Protein AF-A0A2N9EZ12-F1 (afdb_monomer_lite)

pLDDT: mean 77.87, std 17.25, range [37.09, 98.44]

Sequence (261 aa):
METVPSPVPLDRHTIQSRIRELAELHASIGNDVPELTPSDSENLLKDFTLDLERKVNQIVSECSDVGSLGAEDFDTYYEQLKEELNTVEAESTKISNEIEILARTNVEDSIQLESGLERLECALDFFTSQGLEKVKAPTYGEVEPNLMNEHVEHKLELLELEDQIESNKTTLKSLQDLDHLYRWFDTIEQIEDVLAGLKVIAFTENCIRLSLQTYVPKLEGSQKIEDIIEPSVLNHELLIEVLEGTMVLKSVEVSECEIIP

Radius of gyration: 45.83 Å; chains: 1; bounding box: 85×79×133 Å

Foldseek 3Di:
DDDDDDDDDDDPVVVVVVVVVVVVVVVVPPDDDPPCPPVNVVVVVVVVVVVVVVVVVVVCVVCVVVVVCDPVNVVVVVVVVVVVVVVVVVVVVVVVVVVVVVVVVVVVVVVVVVVVVVVVVVVVVVVVVVVPPPPDDDDDDDDDPVVVVVVVVVVVVVVVVVVVVVVVVVVVVVVVVVVVVVVVVVVQVVVCVVVPQWHFPDDDQFKTKTKHKDFDDDPPDDDDDPDPPDTWIWIKIKIWGHDGPDNHTDDIDIDTDDTDD

Organism: Fagus sylvatica (NCBI:txid28930)

Structure (mmCIF, N/CA/C/O backbone):
data_AF-A0A2N9EZ12-F1
#
_entry.id   AF-A0A2N9EZ12-F1
#
loop_
_atom_site.group_PDB
_atom_site.id
_atom_site.type_symbol
_atom_site.label_atom_id
_atom_site.label_alt_id
_atom_site.label_comp_id
_atom_site.label_asym_id
_atom_site.label_entity_id
_atom_site.label_seq_id
_atom_site.pdbx_PDB_ins_code
_atom_site.Cartn_x
_atom_site.Cartn_y
_atom_site.Cartn_z
_atom_site.occupancy
_atom_site.B_iso_or_equiv
_atom_site.auth_seq_id
_atom_site.auth_comp_id
_atom_site.auth_asym_id
_atom_site.auth_atom_id
_atom_site.pdbx_PDB_model_num
ATOM 1 N N . MET A 1 1 ? 22.365 15.974 43.650 1.00 39.09 1 MET A N 1
ATOM 2 C CA . MET A 1 1 ? 23.139 16.940 44.456 1.00 39.09 1 MET A CA 1
ATOM 3 C C . MET A 1 1 ? 22.285 18.184 44.582 1.00 39.09 1 MET A C 1
ATOM 5 O O . MET A 1 1 ? 22.134 18.876 43.590 1.00 39.09 1 MET A O 1
ATOM 9 N N . GLU A 1 2 ? 21.705 18.437 45.751 1.00 37.09 2 GLU A N 1
ATOM 10 C CA . GLU A 1 2 ? 21.082 19.726 46.060 1.00 37.09 2 GLU A CA 1
ATOM 11 C C . GLU A 1 2 ? 21.782 20.304 47.287 1.00 37.09 2 GLU A C 1
ATOM 13 O O . GLU A 1 2 ? 21.859 19.685 48.349 1.00 37.09 2 GLU A O 1
ATOM 18 N N . THR A 1 3 ? 22.395 21.462 47.084 1.00 41.72 3 THR A N 1
ATOM 19 C CA . THR A 1 3 ? 23.100 22.250 48.091 1.00 41.72 3 THR A CA 1
ATOM 20 C C . THR A 1 3 ? 22.094 23.008 48.948 1.00 41.72 3 THR A C 1
ATOM 22 O O . THR A 1 3 ? 21.411 23.903 48.457 1.00 41.72 3 THR A O 1
ATOM 25 N N . VAL A 1 4 ? 22.041 22.684 50.238 1.00 42.28 4 VAL A N 1
ATOM 26 C CA . VAL A 1 4 ? 21.305 23.455 51.250 1.00 42.28 4 VAL A CA 1
ATOM 27 C C . VAL A 1 4 ? 22.064 24.763 51.537 1.00 42.28 4 VAL A C 1
ATOM 29 O O . VAL A 1 4 ? 23.249 24.690 51.877 1.00 42.28 4 VAL A O 1
ATOM 32 N N . PRO A 1 5 ? 21.445 25.958 51.450 1.00 47.84 5 PRO A N 1
ATOM 33 C CA . PRO A 1 5 ? 22.084 27.196 51.882 1.00 47.84 5 PRO A CA 1
ATOM 34 C C . PRO A 1 5 ? 21.985 27.344 53.409 1.00 47.84 5 PRO A C 1
ATOM 36 O O . PRO A 1 5 ? 20.918 27.183 53.998 1.00 47.84 5 PRO A O 1
ATOM 39 N N . SER A 1 6 ? 23.108 27.667 54.054 1.00 48.12 6 SER A N 1
ATOM 40 C CA . SER A 1 6 ? 23.207 27.901 55.503 1.00 48.12 6 SER A CA 1
ATOM 41 C C . SER A 1 6 ? 22.445 29.165 55.940 1.00 48.12 6 SER A C 1
ATOM 43 O O . SER A 1 6 ? 22.536 30.186 55.255 1.00 48.12 6 SER A O 1
ATOM 45 N N . PRO A 1 7 ? 21.765 29.168 57.104 1.00 55.47 7 PRO A N 1
ATOM 46 C CA . PRO A 1 7 ? 21.061 30.345 57.597 1.00 55.47 7 PRO A CA 1
ATOM 47 C C . PRO A 1 7 ? 22.028 31.385 58.180 1.00 55.47 7 PRO A C 1
ATOM 49 O O . PRO A 1 7 ? 22.951 31.068 58.932 1.00 55.47 7 PRO A O 1
ATOM 52 N N . VAL A 1 8 ? 21.785 32.645 57.817 1.00 61.00 8 VAL A N 1
ATOM 53 C CA . VAL A 1 8 ? 22.442 33.851 58.341 1.00 61.00 8 VAL A CA 1
ATOM 54 C C . VAL A 1 8 ? 22.203 33.948 59.860 1.00 61.00 8 VAL A C 1
ATOM 56 O O . VAL A 1 8 ? 21.066 33.741 60.289 1.00 61.00 8 VAL A O 1
ATOM 59 N N . PRO A 1 9 ? 23.206 34.270 60.703 1.00 59.62 9 PRO A N 1
ATOM 60 C CA . PRO A 1 9 ? 22.996 34.357 62.147 1.00 59.62 9 PRO A CA 1
ATOM 61 C C . PRO A 1 9 ? 22.116 35.571 62.474 1.00 59.62 9 PRO A C 1
ATOM 63 O O . PRO A 1 9 ? 22.521 36.710 62.247 1.00 59.62 9 PRO A O 1
ATOM 66 N N . LEU A 1 10 ? 20.909 35.336 62.999 1.00 61.69 10 LEU A N 1
ATOM 67 C CA . LEU A 1 10 ? 20.034 36.402 63.490 1.00 61.69 10 LEU A CA 1
ATOM 68 C C . LEU A 1 10 ? 20.669 37.077 64.715 1.00 61.69 10 LEU A C 1
ATOM 70 O O . LEU A 1 10 ? 20.879 36.446 65.752 1.00 61.69 10 LEU A O 1
ATOM 74 N N . ASP A 1 11 ? 20.953 38.372 64.584 1.00 76.19 11 ASP A N 1
ATOM 75 C CA . ASP A 1 11 ? 21.545 39.212 65.620 1.00 76.19 11 ASP A CA 1
ATOM 76 C C . ASP A 1 11 ? 20.607 39.345 66.837 1.00 76.19 11 ASP A C 1
ATOM 78 O O . ASP A 1 11 ? 19.424 39.688 66.735 1.00 76.19 11 ASP A O 1
ATOM 82 N N . ARG A 1 12 ? 21.151 39.070 68.027 1.00 74.75 12 ARG A N 1
ATOM 83 C CA . ARG A 1 12 ? 20.439 39.106 69.312 1.00 74.75 12 ARG A CA 1
ATOM 84 C C . ARG A 1 12 ? 19.822 40.478 69.580 1.00 74.75 12 ARG A C 1
ATOM 86 O O . ARG A 1 12 ? 18.767 40.551 70.212 1.00 74.75 12 ARG A O 1
ATOM 93 N N . HIS A 1 13 ? 20.446 41.550 69.093 1.00 76.44 13 HIS A N 1
ATOM 94 C CA . HIS A 1 13 ? 19.898 42.896 69.225 1.00 76.44 13 HIS A CA 1
ATOM 95 C C . HIS A 1 13 ? 18.612 43.081 68.415 1.00 76.44 13 HIS A C 1
ATOM 97 O O . HIS A 1 13 ? 17.672 43.694 68.921 1.00 76.44 13 HIS A O 1
ATOM 103 N N . THR A 1 14 ? 18.506 42.477 67.228 1.00 76.81 14 THR A N 1
ATOM 104 C CA . THR A 1 14 ? 17.276 42.475 66.420 1.00 76.81 14 THR A CA 1
ATOM 105 C C . THR A 1 14 ? 16.138 41.745 67.130 1.00 76.81 14 THR A C 1
ATOM 107 O O . THR A 1 14 ? 15.008 42.229 67.163 1.00 76.81 14 THR A O 1
ATOM 110 N N . ILE A 1 15 ? 16.431 40.605 67.762 1.00 77.06 15 ILE A N 1
ATOM 111 C CA . ILE A 1 15 ? 15.427 39.848 68.524 1.00 77.06 15 ILE A CA 1
ATOM 112 C C . ILE A 1 15 ? 14.947 40.664 69.731 1.00 77.06 15 ILE A C 1
ATOM 114 O O . ILE A 1 15 ? 13.748 40.752 69.990 1.00 77.06 15 ILE A O 1
ATOM 118 N N . GLN A 1 16 ? 15.864 41.311 70.453 1.00 80.12 16 GLN A N 1
ATOM 119 C CA . GLN A 1 16 ? 15.511 42.133 71.611 1.00 80.12 16 GLN A CA 1
ATOM 120 C C . GLN A 1 16 ? 14.738 43.405 71.236 1.00 80.12 16 GLN A C 1
ATOM 122 O O . GLN A 1 16 ? 13.858 43.807 71.999 1.00 80.12 16 GLN A O 1
ATOM 127 N N . SER A 1 17 ? 15.021 44.019 70.081 1.00 77.06 17 SER A N 1
ATOM 128 C CA . SER A 1 17 ? 14.230 45.152 69.577 1.00 77.06 17 SER A CA 1
ATOM 129 C C . SER A 1 17 ? 12.810 44.706 69.226 1.00 77.06 17 SER A C 1
ATOM 131 O O . SER A 1 17 ? 11.861 45.335 69.682 1.00 77.06 17 SER A O 1
ATOM 133 N N . ARG A 1 18 ? 12.643 43.567 68.540 1.00 78.88 18 ARG A N 1
ATOM 134 C CA . ARG A 1 18 ? 11.309 43.052 68.195 1.00 78.88 18 ARG A CA 1
ATOM 135 C C . ARG A 1 18 ? 10.479 42.644 69.401 1.00 78.88 18 ARG A C 1
ATOM 137 O O . ARG A 1 18 ? 9.277 42.874 69.414 1.00 78.88 18 ARG A O 1
ATOM 144 N N . ILE A 1 19 ? 11.101 42.065 70.427 1.00 82.94 19 ILE A N 1
ATOM 145 C CA . ILE A 1 19 ? 10.400 41.743 71.679 1.00 82.94 19 ILE A CA 1
ATOM 146 C C . ILE A 1 19 ? 9.909 43.025 72.362 1.00 82.94 19 ILE A C 1
ATOM 148 O O . ILE A 1 19 ? 8.817 43.039 72.924 1.00 82.94 19 ILE A O 1
ATOM 152 N N . ARG A 1 20 ? 10.684 44.114 72.288 1.00 82.56 20 ARG A N 1
ATOM 153 C CA . ARG A 1 20 ? 10.274 45.414 72.826 1.00 82.56 20 ARG A CA 1
ATOM 154 C C . ARG A 1 20 ? 9.142 46.041 72.015 1.00 82.56 20 ARG A C 1
ATOM 156 O O . ARG A 1 20 ? 8.171 46.474 72.617 1.00 82.56 20 ARG A O 1
ATOM 163 N N . GLU A 1 21 ? 9.226 46.013 70.687 1.00 79.00 21 GLU A N 1
ATOM 164 C CA . GLU A 1 21 ? 8.150 46.480 69.798 1.00 79.00 21 GLU A CA 1
ATOM 165 C C . GLU A 1 21 ? 6.845 45.701 70.025 1.00 79.00 21 GLU A C 1
ATOM 167 O O . GLU A 1 21 ? 5.773 46.295 70.085 1.00 79.00 21 GLU A O 1
ATOM 172 N N . LEU A 1 22 ? 6.924 44.381 70.229 1.00 77.19 22 LEU A N 1
ATOM 173 C CA . LEU A 1 22 ? 5.771 43.546 70.585 1.00 77.19 22 LEU A CA 1
ATOM 174 C C . LEU A 1 22 ? 5.192 43.897 71.960 1.00 77.19 22 LEU A C 1
ATOM 176 O O . LEU A 1 22 ? 3.973 43.922 72.122 1.00 77.19 22 LEU A O 1
ATOM 180 N N . ALA A 1 23 ? 6.045 44.181 72.945 1.00 76.56 23 ALA A N 1
ATOM 181 C CA . ALA A 1 23 ? 5.601 44.606 74.269 1.00 76.56 23 ALA A CA 1
ATOM 182 C C . ALA A 1 23 ? 4.941 45.997 74.236 1.00 76.56 23 ALA A C 1
ATOM 184 O O . ALA A 1 23 ? 3.959 46.222 74.941 1.00 76.56 23 ALA A O 1
ATOM 185 N N . GLU A 1 24 ? 5.435 46.907 73.392 1.00 74.12 24 GLU A N 1
ATOM 186 C CA . GLU A 1 24 ? 4.848 48.232 73.168 1.00 74.12 24 GLU A CA 1
ATOM 187 C C . GLU A 1 24 ? 3.517 48.154 72.404 1.00 74.12 24 GLU A C 1
ATOM 189 O O . GLU A 1 24 ? 2.568 48.831 72.791 1.00 74.12 24 GLU A O 1
ATOM 194 N N . LEU A 1 25 ? 3.397 47.274 71.402 1.00 72.44 25 LEU A N 1
ATOM 195 C CA . LEU A 1 25 ? 2.126 46.965 70.730 1.00 72.44 25 LEU A CA 1
ATOM 196 C C . LEU A 1 25 ? 1.093 46.378 71.697 1.00 72.44 25 LEU A C 1
ATOM 198 O O . LEU A 1 25 ? -0.072 46.756 71.673 1.00 72.44 25 LEU A O 1
ATOM 202 N N . HIS A 1 26 ? 1.510 45.478 72.586 1.00 65.25 26 HIS A N 1
ATOM 203 C CA . HIS A 1 26 ? 0.612 44.911 73.590 1.00 65.25 26 HIS A CA 1
ATOM 204 C C . HIS A 1 26 ? 0.187 45.951 74.642 1.00 65.25 26 HIS A C 1
ATOM 206 O O . HIS A 1 26 ? -0.942 45.919 75.124 1.00 65.25 26 HIS A O 1
ATOM 212 N N . ALA A 1 27 ? 1.066 46.896 74.990 1.00 65.94 27 ALA A N 1
ATOM 213 C CA . ALA A 1 27 ? 0.736 47.998 75.891 1.00 65.94 27 ALA A CA 1
ATOM 214 C C . ALA A 1 27 ? -0.161 49.065 75.229 1.00 65.94 27 ALA A C 1
ATOM 216 O O . ALA A 1 27 ? -0.954 49.696 75.926 1.00 65.94 27 ALA A O 1
ATOM 217 N N . SER A 1 28 ? -0.076 49.250 73.905 1.00 58.62 28 SER A N 1
ATOM 218 C CA . SER A 1 28 ? -0.938 50.169 73.145 1.00 58.62 28 SER A CA 1
ATOM 219 C C . SER A 1 28 ? -2.317 49.591 72.797 1.00 58.62 28 SER A C 1
ATOM 221 O O . SER A 1 28 ? -3.219 50.350 72.458 1.00 58.62 28 SER A O 1
ATOM 223 N N . ILE A 1 29 ? -2.517 48.278 72.969 1.00 59.12 29 ILE A N 1
ATOM 224 C CA . ILE A 1 29 ? -3.823 47.586 72.911 1.00 59.12 29 ILE A CA 1
ATOM 225 C C . ILE A 1 29 ? -4.635 47.788 74.217 1.00 59.12 29 ILE A C 1
ATOM 227 O O . ILE A 1 29 ? -5.681 47.185 74.438 1.00 59.12 29 ILE A O 1
ATOM 231 N N . GLY A 1 30 ? -4.200 48.687 75.102 1.00 55.25 30 GLY A N 1
ATOM 232 C CA . GLY A 1 30 ? -5.024 49.181 76.201 1.00 55.25 30 GLY A CA 1
ATOM 233 C C . GLY A 1 30 ? -6.035 50.236 75.737 1.00 55.25 30 GLY A C 1
ATOM 234 O O . GLY A 1 30 ? -5.665 51.393 75.570 1.00 55.25 30 GLY A O 1
ATOM 235 N N . ASN A 1 31 ? -7.309 49.832 75.663 1.00 53.78 31 ASN A N 1
ATOM 236 C CA . ASN A 1 31 ? -8.530 50.648 75.810 1.00 53.78 31 ASN A CA 1
ATOM 237 C C . ASN A 1 31 ? -9.228 51.331 74.613 1.00 53.78 31 ASN A C 1
ATOM 239 O O . ASN A 1 31 ? -10.131 52.104 74.893 1.00 53.78 31 ASN A O 1
ATOM 243 N N . ASP A 1 32 ? -8.970 51.028 73.335 1.00 54.28 32 ASP A N 1
ATOM 244 C CA . ASP A 1 32 ? -9.848 51.536 72.245 1.00 54.28 32 ASP A CA 1
ATOM 245 C C . ASP A 1 32 ? -9.864 50.638 70.986 1.00 54.28 32 ASP A C 1
ATOM 247 O O . ASP A 1 32 ? -9.593 51.066 69.864 1.00 54.28 32 ASP A O 1
ATOM 251 N N . VAL A 1 33 ? -10.204 49.358 71.152 1.00 54.28 33 VAL A N 1
ATOM 252 C CA . VAL A 1 33 ? -10.610 48.489 70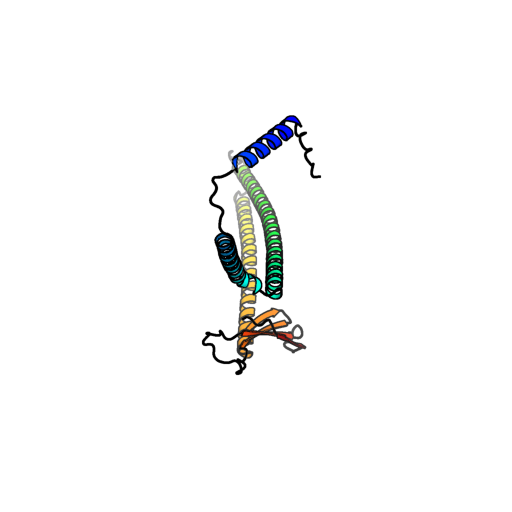.033 1.00 54.28 33 VAL A CA 1
ATOM 253 C C . VAL A 1 33 ? -12.037 48.029 70.321 1.00 54.28 33 VAL A C 1
ATOM 255 O O . VAL A 1 33 ? -12.267 47.534 71.425 1.00 54.28 33 VAL A O 1
ATOM 258 N N . PRO A 1 34 ? -13.008 48.182 69.396 1.00 51.78 34 PRO A N 1
ATOM 259 C CA . PRO A 1 34 ? -14.328 47.596 69.578 1.00 51.78 34 PRO A CA 1
ATOM 260 C C . PRO A 1 34 ? -14.148 46.086 69.722 1.00 51.78 34 PRO A C 1
ATOM 262 O O . PRO A 1 34 ? -13.770 45.411 68.763 1.00 51.78 34 PRO A O 1
ATOM 265 N N . GLU A 1 35 ? -14.351 45.567 70.932 1.00 51.28 35 GLU A N 1
ATOM 266 C CA . GLU A 1 35 ? -14.439 44.134 71.171 1.00 51.28 35 GLU A CA 1
ATOM 267 C C . GLU A 1 35 ? -15.527 43.596 70.244 1.00 51.28 35 GLU A C 1
ATOM 269 O O . GLU A 1 35 ? -16.704 43.930 70.393 1.00 51.28 35 GLU A O 1
ATOM 274 N N . LEU A 1 36 ? -15.130 42.801 69.246 1.00 50.09 36 LEU A N 1
ATOM 275 C CA . LEU A 1 36 ? -16.083 42.006 68.485 1.00 50.09 36 LEU A CA 1
ATOM 276 C C . LEU A 1 36 ? -16.853 41.181 69.508 1.00 50.09 36 LEU A C 1
ATOM 278 O O . LEU A 1 36 ? -16.251 40.425 70.279 1.00 50.09 36 LEU A O 1
ATOM 282 N N . THR A 1 37 ? -18.169 41.366 69.562 1.00 56.09 37 THR A N 1
ATOM 283 C CA . THR A 1 37 ? -18.965 40.625 70.529 1.00 56.09 37 THR A CA 1
ATOM 284 C C . THR A 1 37 ? -18.841 39.130 70.207 1.00 56.09 37 THR A C 1
ATOM 286 O O . THR A 1 37 ? -18.661 38.768 69.041 1.00 56.09 37 THR A O 1
ATOM 289 N N . PRO A 1 38 ? -18.944 38.222 71.193 1.00 59.19 38 PRO A N 1
ATOM 290 C CA . PRO A 1 38 ? -18.909 36.777 70.941 1.00 59.19 38 PRO A CA 1
ATOM 291 C C . PRO A 1 38 ? -19.914 36.323 69.868 1.00 59.19 38 PRO A C 1
ATOM 293 O O . PRO A 1 38 ? -19.690 35.330 69.188 1.00 59.19 38 PRO A O 1
ATOM 296 N N . SER A 1 39 ? -20.998 37.086 69.683 1.00 60.88 39 SER A N 1
ATOM 297 C CA . SER A 1 39 ? -21.989 36.865 68.632 1.00 60.88 39 SER A CA 1
ATOM 298 C C . SER A 1 39 ? -21.475 37.213 67.228 1.00 60.88 39 SER A C 1
ATOM 300 O O . SER A 1 39 ? -21.867 36.555 66.269 1.00 60.88 39 SER A O 1
ATOM 302 N N . ASP A 1 40 ? -20.618 38.225 67.077 1.00 60.56 40 ASP A N 1
ATOM 303 C CA . ASP A 1 40 ? -20.073 38.642 65.778 1.00 60.56 40 ASP A CA 1
ATOM 304 C C . ASP A 1 40 ? -18.994 37.670 65.285 1.00 60.56 40 ASP A C 1
ATOM 306 O O . ASP A 1 40 ? -18.915 37.380 64.091 1.00 60.56 40 ASP A O 1
ATOM 310 N N . SER A 1 41 ? -18.195 37.109 66.200 1.00 68.00 41 SER A N 1
ATOM 311 C CA . SER A 1 41 ? -17.206 36.076 65.863 1.00 68.00 41 SER A CA 1
ATOM 312 C C . SER A 1 41 ? -17.861 34.745 65.485 1.00 68.00 41 SER A C 1
ATOM 314 O O . SER A 1 41 ? -17.402 34.085 64.554 1.00 68.00 41 SER A O 1
ATOM 316 N N . GLU A 1 42 ? -18.959 34.373 66.147 1.00 72.38 42 GLU A N 1
ATOM 317 C CA . GLU A 1 42 ? -19.739 33.172 65.832 1.00 72.38 42 GLU A CA 1
ATOM 318 C C . GLU A 1 42 ? -20.449 33.292 64.472 1.00 72.38 42 GLU A C 1
ATOM 320 O O . GLU A 1 42 ? -20.449 32.342 63.685 1.00 72.38 42 GLU A O 1
ATOM 325 N N . ASN A 1 43 ? -20.963 34.481 64.138 1.00 76.56 43 ASN A N 1
ATOM 326 C CA . ASN A 1 43 ? -21.531 34.767 62.818 1.00 76.56 43 ASN A CA 1
ATOM 327 C C . ASN A 1 43 ? -20.467 34.731 61.708 1.00 76.56 43 ASN A C 1
ATOM 329 O O . ASN A 1 43 ? -20.688 34.087 60.685 1.00 76.56 43 ASN A O 1
ATOM 333 N N . LEU A 1 44 ? -19.288 35.325 61.925 1.00 76.56 44 LEU A N 1
ATOM 334 C CA . LEU A 1 44 ? -18.172 35.260 60.970 1.00 76.56 44 LEU A CA 1
ATOM 335 C C . LEU A 1 44 ? -17.669 33.827 60.751 1.00 76.56 44 LEU A C 1
ATOM 337 O O . LEU A 1 44 ? -17.370 33.444 59.622 1.00 76.56 44 LEU A O 1
ATOM 341 N N . LEU A 1 45 ? -17.599 33.019 61.813 1.00 79.56 45 LEU A N 1
ATOM 342 C CA . LEU A 1 45 ? -17.268 31.594 61.723 1.00 79.56 45 LEU A CA 1
ATOM 343 C C . LEU A 1 45 ? -18.300 30.831 60.895 1.00 79.56 45 LEU A C 1
ATOM 345 O O . LEU A 1 45 ? -17.936 29.984 60.079 1.00 79.56 45 LEU A O 1
ATOM 349 N N . LYS A 1 46 ? -19.582 31.139 61.081 1.00 83.94 46 LYS A N 1
ATOM 350 C CA . LYS A 1 46 ? -20.676 30.513 60.342 1.00 83.94 46 LYS A CA 1
ATOM 351 C C . LYS A 1 46 ? -20.657 30.903 58.864 1.00 83.94 46 LYS A C 1
ATOM 353 O O . LYS A 1 46 ? -20.762 30.023 58.015 1.00 83.94 46 LYS A O 1
ATOM 358 N N . ASP A 1 47 ? -20.438 32.179 58.560 1.00 84.38 47 ASP A N 1
ATOM 359 C CA . ASP A 1 47 ? -20.306 32.680 57.190 1.00 84.38 47 ASP A CA 1
ATOM 360 C C . ASP A 1 47 ? -19.078 32.088 56.490 1.00 84.38 47 ASP A C 1
ATOM 362 O O . ASP A 1 47 ? -19.173 31.645 55.345 1.00 84.38 47 ASP A O 1
ATOM 366 N N . PHE A 1 48 ? -17.945 31.992 57.193 1.00 83.56 48 PHE A N 1
ATOM 367 C CA . PHE A 1 48 ? -16.745 31.325 56.691 1.00 83.56 48 PHE A CA 1
ATOM 368 C C . PHE A 1 48 ? -16.987 29.835 56.432 1.00 83.56 48 PHE A C 1
ATOM 370 O O . PHE A 1 48 ? -16.561 29.313 55.407 1.00 83.56 48 PHE A O 1
ATOM 377 N N . THR A 1 49 ? -17.703 29.152 57.328 1.00 88.50 49 THR A N 1
ATOM 378 C CA . THR A 1 49 ? -18.038 27.729 57.166 1.00 88.50 49 THR A CA 1
ATOM 379 C C . THR A 1 49 ? -18.931 27.514 55.947 1.00 88.50 49 THR A C 1
ATOM 381 O O . THR A 1 49 ? -18.669 26.613 55.158 1.00 88.50 49 THR A O 1
ATOM 384 N N . LEU A 1 50 ? -19.934 28.374 55.743 1.00 90.25 50 LEU A N 1
ATOM 385 C CA . LEU A 1 50 ? -20.823 28.319 54.580 1.00 90.25 50 LEU A CA 1
ATOM 386 C C . LEU A 1 50 ? -20.100 28.658 53.270 1.00 90.25 50 LEU A C 1
ATOM 388 O O . LEU A 1 50 ? -20.398 28.069 52.232 1.00 90.25 50 LEU A O 1
ATOM 392 N N . ASP A 1 51 ? -19.170 29.614 53.287 1.00 91.06 51 ASP A N 1
ATOM 393 C CA . ASP A 1 51 ? -18.355 29.946 52.116 1.00 91.06 51 ASP A CA 1
ATOM 394 C C . ASP A 1 51 ? -17.386 28.813 51.765 1.00 91.06 51 ASP A C 1
ATOM 396 O O . ASP A 1 51 ? -17.266 28.439 50.597 1.00 91.06 51 ASP A O 1
ATOM 400 N N . LEU A 1 52 ? -16.760 28.218 52.781 1.00 88.62 52 LEU A N 1
ATOM 401 C CA . LEU A 1 52 ? -15.890 27.060 52.633 1.00 88.62 52 LEU A CA 1
ATOM 402 C C . LEU A 1 52 ? -16.666 25.860 52.087 1.00 88.62 52 LEU A C 1
ATOM 404 O O . LEU A 1 52 ? -16.229 25.255 51.115 1.00 88.62 52 LEU A O 1
ATOM 408 N N . GLU A 1 53 ? -17.831 25.551 52.654 1.00 92.94 53 GLU A N 1
ATOM 409 C CA . GLU A 1 53 ? -18.707 24.476 52.184 1.00 92.94 53 GLU A CA 1
ATOM 410 C C . GLU A 1 53 ? -19.129 24.699 50.728 1.00 92.94 53 GLU A C 1
ATOM 412 O O . GLU A 1 53 ? -19.026 23.793 49.904 1.00 92.94 53 GLU A O 1
ATOM 417 N N . ARG A 1 54 ? -19.527 25.927 50.372 1.00 92.94 54 ARG A N 1
ATOM 418 C CA . ARG A 1 54 ? -19.887 26.278 48.993 1.00 92.94 54 ARG A CA 1
ATOM 419 C C . ARG A 1 54 ? -18.718 26.080 48.032 1.00 92.94 54 ARG A C 1
ATOM 421 O O . ARG A 1 54 ? -18.907 25.486 46.976 1.00 92.94 54 ARG A O 1
ATOM 428 N N . LYS A 1 55 ? -17.524 26.561 48.388 1.00 92.19 55 LYS A N 1
ATOM 429 C CA . LYS A 1 55 ? -16.313 26.427 47.563 1.00 92.19 55 LYS A CA 1
ATOM 430 C C . LYS A 1 55 ? -15.876 24.973 47.427 1.00 92.19 55 LYS A C 1
ATOM 432 O O . LYS A 1 55 ? -15.520 24.557 46.333 1.00 92.19 55 LYS A O 1
ATOM 437 N N . VAL A 1 56 ? -15.934 24.195 48.506 1.00 90.19 56 VAL A N 1
ATOM 438 C CA . VAL A 1 56 ? -15.621 22.761 48.479 1.00 90.19 56 VAL A CA 1
ATOM 439 C C . VAL A 1 56 ? -16.613 22.020 47.585 1.00 90.19 56 VAL A C 1
ATOM 441 O O . VAL A 1 56 ? -16.185 21.284 46.705 1.00 90.19 56 VAL A O 1
ATOM 444 N N . ASN A 1 57 ? -17.916 22.268 47.728 1.00 88.75 57 ASN A N 1
ATOM 445 C CA . ASN A 1 57 ? -18.938 21.642 46.884 1.00 88.75 57 ASN A CA 1
ATOM 446 C C . ASN A 1 57 ? -18.813 22.053 45.410 1.00 88.75 57 ASN A C 1
ATOM 448 O O . ASN A 1 57 ? -19.025 21.229 44.525 1.00 88.75 57 ASN A O 1
ATOM 452 N N . GLN A 1 58 ? -18.429 23.303 45.140 1.00 88.25 58 GLN A N 1
ATOM 453 C CA . GLN A 1 58 ? -18.138 23.776 43.791 1.00 88.25 58 GLN A CA 1
ATOM 454 C C . GLN A 1 58 ? -16.940 23.032 43.182 1.00 88.25 58 GLN A C 1
ATOM 456 O O . GLN A 1 58 ? -17.064 22.502 42.085 1.00 88.25 58 GLN A O 1
ATOM 461 N N . ILE A 1 59 ? -15.824 22.917 43.909 1.00 84.19 59 ILE A N 1
ATOM 462 C CA . ILE A 1 59 ? -14.637 22.173 43.455 1.00 84.19 59 ILE A CA 1
ATOM 463 C C . ILE A 1 59 ? -14.981 20.699 43.217 1.00 84.19 59 ILE A C 1
ATOM 465 O O . ILE A 1 59 ? -14.602 20.131 42.201 1.00 84.19 59 ILE A O 1
ATOM 469 N N . VAL A 1 60 ? -15.733 20.074 44.125 1.00 83.81 60 VAL A N 1
ATOM 470 C CA . VAL A 1 60 ? -16.167 18.677 43.977 1.00 83.81 60 VAL A CA 1
ATOM 471 C C . VAL A 1 60 ? -17.051 18.502 42.740 1.00 83.81 60 VAL A C 1
ATOM 473 O O . VAL A 1 60 ? -16.879 17.531 42.012 1.00 83.81 60 VAL A O 1
ATOM 476 N N . SER A 1 61 ? -17.950 19.450 42.462 1.00 80.56 61 SER A N 1
ATOM 477 C CA . SER A 1 61 ? -18.779 19.434 41.252 1.00 80.56 61 SER A CA 1
ATOM 478 C C . SER A 1 61 ? -17.956 19.632 39.978 1.00 80.56 61 SER A C 1
ATOM 480 O O . SER A 1 61 ? -18.225 18.965 38.985 1.00 80.56 61 SER A O 1
ATOM 482 N N . GLU A 1 62 ? -16.974 20.534 39.990 1.00 77.94 62 GLU A N 1
ATOM 483 C CA . GLU A 1 62 ? -16.084 20.805 38.853 1.00 77.94 62 GLU A CA 1
ATOM 484 C C . GLU A 1 62 ? -15.131 19.626 38.583 1.00 77.94 62 GLU A C 1
ATOM 486 O O . GLU A 1 62 ? -14.829 19.320 37.434 1.00 77.94 62 GLU A O 1
ATOM 491 N N . CYS A 1 63 ? -14.694 18.915 39.626 1.00 68.75 63 CYS A N 1
ATOM 492 C CA . CYS A 1 63 ? -13.835 17.733 39.514 1.00 68.75 63 CYS A CA 1
ATOM 493 C C . CYS A 1 63 ? -14.607 16.414 39.326 1.00 68.75 63 CYS A C 1
ATOM 495 O O . CYS A 1 63 ? -13.984 15.381 39.081 1.00 68.75 63 CYS A O 1
ATOM 497 N N . SER A 1 64 ? -15.939 16.426 39.431 1.00 66.19 64 SER A N 1
ATOM 498 C CA . SER A 1 64 ? -16.780 15.231 39.271 1.00 66.19 64 SER A CA 1
ATOM 499 C C . SER A 1 64 ? -16.705 14.641 37.861 1.00 66.19 64 SER A C 1
ATOM 501 O O . SER A 1 64 ? -16.889 13.438 37.708 1.00 66.19 64 SER A O 1
ATOM 503 N N . ASP A 1 65 ? -16.438 15.472 36.854 1.00 62.56 65 ASP A N 1
ATOM 504 C CA . ASP A 1 65 ? -16.299 15.064 35.452 1.00 62.56 65 ASP A CA 1
ATOM 505 C C . ASP A 1 65 ? -15.003 14.260 35.236 1.00 62.56 65 ASP A C 1
ATOM 507 O O . ASP A 1 65 ? -15.005 13.175 34.661 1.00 62.56 65 ASP A O 1
ATOM 511 N N . VAL A 1 66 ? -13.905 14.717 35.847 1.00 60.41 66 VAL A N 1
ATOM 512 C CA . VAL A 1 66 ? -12.579 14.073 35.781 1.00 60.41 66 VAL A CA 1
ATOM 513 C C . VAL A 1 66 ? -12.546 12.732 36.523 1.00 60.41 66 VAL A C 1
ATOM 515 O O . VAL A 1 66 ? -11.810 11.833 36.133 1.00 60.41 66 VAL A O 1
ATOM 518 N N . GLY A 1 67 ? -13.348 12.582 37.581 1.00 58.16 67 GLY A N 1
ATOM 519 C CA . GLY A 1 67 ? -13.508 11.314 38.302 1.00 58.16 67 GLY A CA 1
ATOM 520 C C . GLY A 1 67 ? -14.519 10.345 37.677 1.00 58.16 67 GLY A C 1
ATOM 521 O O . GLY A 1 67 ? -14.663 9.236 38.190 1.00 58.16 67 GLY A O 1
ATOM 522 N N . SER A 1 68 ? -15.240 10.764 36.628 1.00 59.53 68 SER A N 1
ATOM 523 C CA . SER A 1 68 ? -16.214 9.928 35.910 1.00 59.53 68 SER A CA 1
ATOM 524 C C . SER A 1 68 ? -15.593 9.104 34.779 1.00 59.53 68 SER A C 1
ATOM 526 O O . SER A 1 68 ? -16.162 8.081 34.409 1.00 59.53 68 SER A O 1
ATOM 528 N N . LEU A 1 69 ? -14.413 9.511 34.295 1.00 57.69 69 LEU A N 1
ATOM 529 C CA . LEU A 1 69 ? -13.545 8.684 33.460 1.00 57.69 69 LEU A CA 1
ATOM 530 C C . LEU A 1 69 ? -13.042 7.519 34.312 1.00 57.69 69 LEU A C 1
ATOM 532 O O . LEU A 1 69 ? -12.302 7.713 35.283 1.00 57.69 69 LEU A O 1
ATOM 536 N N . GLY A 1 70 ? -13.493 6.311 33.985 1.00 62.12 70 GLY A N 1
ATOM 537 C CA . GLY A 1 70 ? -13.048 5.105 34.666 1.00 62.12 70 GLY A CA 1
ATOM 538 C C . GLY A 1 70 ? -11.539 4.935 34.500 1.00 62.12 70 GLY A C 1
ATOM 539 O O . GLY A 1 70 ? -10.964 5.359 33.500 1.00 62.12 70 GLY A O 1
ATOM 540 N N . ALA A 1 71 ? -10.874 4.288 35.459 1.00 62.09 71 ALA A N 1
ATOM 541 C CA . ALA A 1 71 ? -9.471 3.898 35.276 1.00 62.09 71 ALA A CA 1
ATOM 542 C C . ALA A 1 71 ? -9.282 3.076 33.979 1.00 62.09 71 ALA A C 1
ATOM 544 O O . ALA A 1 71 ? -8.303 3.280 33.266 1.00 62.09 71 ALA A O 1
ATOM 545 N N . GLU A 1 72 ? -10.280 2.256 33.628 1.00 63.97 72 GLU A N 1
ATOM 546 C CA . GLU A 1 72 ? -10.394 1.559 32.342 1.00 63.97 72 GLU A CA 1
ATOM 547 C C . GLU A 1 72 ? -10.334 2.481 31.105 1.00 63.97 72 GLU A C 1
ATOM 549 O O . GLU A 1 72 ? -9.748 2.091 30.095 1.00 63.97 72 GLU A O 1
ATOM 554 N N . ASP A 1 73 ? -10.891 3.696 31.154 1.00 75.06 73 ASP A N 1
ATOM 555 C CA . ASP A 1 73 ? -10.925 4.606 29.996 1.00 75.06 73 ASP A CA 1
ATOM 556 C C . ASP A 1 73 ? -9.532 5.189 29.709 1.00 75.06 73 ASP A C 1
ATOM 558 O O . ASP A 1 73 ? -9.131 5.348 28.554 1.00 75.06 73 ASP A O 1
ATOM 562 N N . PHE A 1 74 ? -8.757 5.460 30.764 1.00 81.38 74 PHE A N 1
ATOM 563 C CA . PHE A 1 74 ? -7.375 5.924 30.638 1.00 81.38 74 PHE A CA 1
ATOM 564 C C . PHE A 1 74 ? -6.433 4.823 30.148 1.00 81.38 74 PHE A C 1
ATOM 566 O O . PHE A 1 74 ? -5.576 5.102 29.309 1.00 81.38 74 PHE A O 1
ATOM 573 N N . ASP A 1 75 ? -6.599 3.591 30.634 1.00 85.31 75 ASP A N 1
ATOM 574 C CA . ASP A 1 75 ? -5.816 2.441 30.168 1.00 85.31 75 ASP A CA 1
ATOM 575 C C . ASP A 1 75 ? -6.113 2.134 28.690 1.00 85.31 75 ASP A C 1
ATOM 577 O O . ASP A 1 75 ? -5.190 1.893 27.910 1.00 85.31 75 ASP A O 1
ATOM 581 N N . THR A 1 76 ? -7.380 2.239 28.275 1.00 87.12 76 THR A N 1
ATOM 582 C CA . THR A 1 76 ? -7.791 2.065 26.871 1.00 87.12 76 THR A CA 1
ATOM 583 C C . THR A 1 76 ? -7.176 3.140 25.971 1.00 87.12 76 THR A C 1
ATOM 585 O O . THR A 1 76 ? -6.571 2.822 24.948 1.00 87.12 76 THR A O 1
ATOM 588 N N . TYR A 1 77 ? -7.251 4.413 26.374 1.00 87.62 77 TYR A N 1
ATOM 589 C CA . TYR A 1 77 ? -6.622 5.516 25.640 1.00 87.62 77 TYR A CA 1
ATOM 590 C C . TYR A 1 77 ? -5.094 5.366 25.554 1.00 87.62 77 TYR A C 1
ATOM 592 O O . TYR A 1 77 ? -4.488 5.662 24.524 1.00 87.62 77 TYR A O 1
ATOM 600 N N . TYR A 1 78 ? -4.453 4.895 26.627 1.00 91.31 78 TYR A N 1
ATOM 601 C CA . TYR A 1 78 ? -3.013 4.655 26.650 1.00 91.31 78 TYR A CA 1
ATOM 602 C C . TYR A 1 78 ? -2.593 3.542 25.682 1.00 91.31 78 TYR A C 1
ATOM 604 O O . TYR A 1 78 ? -1.617 3.715 24.949 1.00 91.31 78 TYR A O 1
ATOM 612 N N . GLU A 1 79 ? -3.319 2.420 25.651 1.00 94.12 79 GLU A N 1
ATOM 613 C CA . GLU A 1 79 ? -3.027 1.333 24.711 1.00 94.12 79 GLU A CA 1
ATOM 614 C C . GLU A 1 79 ? -3.285 1.752 23.258 1.00 94.12 79 GLU A C 1
ATOM 616 O O . GLU A 1 79 ? -2.440 1.475 22.407 1.00 94.12 79 GLU A O 1
ATOM 621 N N . GLN A 1 80 ? -4.344 2.523 22.984 1.00 94.50 80 GLN A N 1
ATOM 622 C CA . GLN A 1 80 ? -4.573 3.092 21.651 1.00 94.50 80 GLN A CA 1
ATOM 623 C C . GLN A 1 80 ? -3.414 4.005 21.218 1.00 94.50 80 GLN A C 1
ATOM 625 O O . GLN A 1 80 ? -2.868 3.850 20.128 1.00 94.50 80 GLN A O 1
ATOM 630 N N . LEU A 1 81 ? -2.973 4.923 22.084 1.00 95.06 81 LEU A N 1
ATOM 631 C CA . LEU A 1 81 ? -1.859 5.827 21.774 1.00 95.06 81 LEU A CA 1
ATOM 632 C C . LEU A 1 81 ? -0.550 5.060 21.523 1.00 95.06 81 LEU A C 1
ATOM 634 O O . LEU A 1 81 ? 0.275 5.452 20.697 1.00 95.06 81 LEU A O 1
ATOM 638 N N . LYS A 1 82 ? -0.347 3.959 22.245 1.00 97.62 82 LYS A N 1
ATOM 639 C CA . LYS A 1 82 ? 0.805 3.072 22.083 1.00 97.62 82 LYS A CA 1
ATOM 640 C C . LYS A 1 82 ? 0.742 2.293 20.770 1.00 97.62 82 LYS A C 1
ATOM 642 O O . LYS A 1 82 ? 1.776 2.130 20.124 1.00 97.62 82 LYS A O 1
ATOM 647 N N . GLU A 1 83 ? -0.435 1.844 20.352 1.00 97.12 83 GLU A N 1
ATOM 648 C CA . GLU A 1 83 ? -0.641 1.213 19.048 1.00 97.12 83 GLU A CA 1
ATOM 649 C C . GLU A 1 83 ? -0.421 2.200 17.892 1.00 97.12 83 GLU A C 1
ATOM 651 O O . GLU A 1 83 ? 0.310 1.887 16.948 1.00 97.12 83 GLU A O 1
ATOM 656 N N . GLU A 1 84 ? -0.957 3.418 17.998 1.00 97.25 84 GLU A N 1
ATOM 657 C CA . GLU A 1 84 ? -0.716 4.495 17.032 1.00 97.25 84 GLU A CA 1
ATOM 658 C C . GLU A 1 84 ? 0.780 4.822 16.929 1.00 97.25 84 GLU A C 1
ATOM 660 O O . GLU A 1 84 ? 1.321 4.922 15.826 1.00 97.25 84 GLU A O 1
ATOM 665 N N . LEU A 1 85 ? 1.485 4.911 18.065 1.00 97.50 85 LEU A N 1
ATOM 666 C CA . LEU A 1 85 ? 2.930 5.142 18.091 1.00 97.50 85 LEU A CA 1
ATOM 667 C C . LEU A 1 85 ? 3.702 4.021 17.384 1.00 97.50 85 LEU A C 1
ATOM 669 O O . LEU A 1 85 ? 4.564 4.309 16.554 1.00 97.50 85 LEU A O 1
ATOM 673 N N . ASN A 1 86 ? 3.377 2.758 17.675 1.00 97.62 86 ASN A N 1
ATOM 674 C CA . ASN A 1 86 ? 4.014 1.605 17.034 1.00 97.62 86 ASN A CA 1
ATOM 675 C C . ASN A 1 86 ? 3.759 1.590 15.520 1.00 97.62 86 ASN A C 1
ATOM 677 O O . ASN A 1 86 ? 4.657 1.272 14.740 1.00 97.62 86 ASN A O 1
ATOM 681 N N . THR A 1 87 ? 2.547 1.958 15.103 1.00 98.06 87 THR A N 1
ATOM 682 C CA . THR A 1 87 ? 2.164 2.042 13.689 1.00 98.06 87 THR A CA 1
ATOM 683 C C . THR A 1 87 ? 2.974 3.121 12.977 1.00 98.06 87 THR A C 1
ATOM 685 O O . THR A 1 87 ? 3.599 2.850 11.952 1.00 98.06 87 THR A O 1
ATOM 688 N N . VAL A 1 88 ? 3.054 4.321 13.559 1.00 97.75 88 VAL A N 1
ATOM 689 C CA . VAL A 1 88 ? 3.852 5.430 13.015 1.00 97.75 88 VAL A CA 1
ATOM 690 C C . VAL A 1 88 ? 5.340 5.082 12.973 1.00 97.75 88 VAL A C 1
ATOM 692 O O . VAL A 1 88 ? 6.023 5.419 12.007 1.00 97.75 88 VAL A O 1
ATOM 695 N N . GLU A 1 89 ? 5.871 4.391 13.982 1.00 97.88 89 GLU A N 1
ATOM 696 C CA . GLU A 1 89 ? 7.274 3.968 14.001 1.00 97.88 89 GLU A CA 1
ATOM 697 C C . GLU A 1 89 ? 7.575 2.926 12.909 1.00 97.88 89 GLU A C 1
ATOM 699 O O . GLU A 1 89 ? 8.595 3.019 12.213 1.00 97.88 89 GLU A O 1
ATOM 704 N N . ALA A 1 90 ? 6.661 1.976 12.689 1.00 97.69 90 ALA A N 1
ATOM 705 C CA . ALA A 1 90 ? 6.767 0.999 11.611 1.00 97.69 90 ALA A CA 1
ATOM 706 C C . ALA A 1 90 ? 6.699 1.666 10.225 1.00 97.69 90 ALA A C 1
ATOM 708 O O . ALA A 1 90 ? 7.534 1.379 9.361 1.00 97.69 90 ALA A O 1
ATOM 709 N N . GLU A 1 91 ? 5.762 2.595 10.016 1.00 97.88 91 GLU A N 1
ATOM 710 C CA . GLU A 1 91 ? 5.660 3.367 8.773 1.00 97.88 91 GLU A CA 1
ATOM 711 C C . GLU A 1 91 ? 6.888 4.251 8.542 1.00 97.88 91 GLU A C 1
ATOM 713 O O . GLU A 1 91 ? 7.428 4.274 7.437 1.00 97.88 91 GLU A O 1
ATOM 718 N N . SER A 1 92 ? 7.390 4.916 9.583 1.00 97.62 92 SER A N 1
ATOM 719 C CA . SER A 1 92 ? 8.616 5.719 9.527 1.00 97.62 92 SER A CA 1
ATOM 720 C C . SER A 1 92 ? 9.820 4.874 9.101 1.00 97.62 92 SER A C 1
ATOM 722 O O . SER A 1 92 ? 10.588 5.265 8.220 1.00 97.62 92 SER A O 1
ATOM 724 N N . THR A 1 93 ? 9.942 3.663 9.651 1.00 97.69 93 THR A N 1
ATOM 725 C CA . THR A 1 93 ? 10.997 2.712 9.273 1.00 97.69 93 THR A CA 1
ATOM 726 C C . THR A 1 93 ? 10.852 2.272 7.815 1.00 97.69 93 THR A C 1
ATOM 728 O O . THR A 1 93 ? 11.837 2.236 7.076 1.00 97.69 93 THR A O 1
ATOM 731 N N . LYS A 1 94 ? 9.625 1.979 7.368 1.00 98.31 94 LYS A N 1
ATOM 732 C CA . LYS A 1 94 ? 9.338 1.626 5.972 1.00 98.31 94 LYS A CA 1
ATOM 733 C C . LYS A 1 94 ? 9.717 2.764 5.019 1.00 98.31 94 LYS A C 1
ATOM 735 O O . LYS A 1 94 ? 10.457 2.527 4.069 1.00 98.31 94 LYS A O 1
ATOM 740 N N . ILE A 1 95 ? 9.282 3.989 5.311 1.00 98.31 95 ILE A N 1
ATOM 741 C CA . ILE A 1 95 ? 9.605 5.185 4.522 1.00 98.31 95 ILE A CA 1
ATOM 742 C C . ILE A 1 95 ? 11.121 5.415 4.486 1.00 98.31 95 ILE A C 1
ATOM 744 O O . ILE A 1 95 ? 11.676 5.683 3.424 1.00 98.31 95 ILE A O 1
ATOM 748 N N . SER A 1 96 ? 11.817 5.262 5.615 1.00 98.25 96 SER A N 1
ATOM 749 C CA . SER A 1 96 ? 13.275 5.393 5.669 1.00 98.25 96 SER A CA 1
ATOM 750 C C . SER A 1 96 ? 13.979 4.373 4.764 1.00 98.25 96 SER A C 1
ATOM 752 O O . SER A 1 96 ? 14.914 4.738 4.052 1.00 98.25 96 SER A O 1
ATOM 754 N N . ASN A 1 97 ? 13.511 3.122 4.736 1.00 98.19 97 ASN A N 1
ATOM 755 C CA . ASN A 1 97 ? 14.053 2.086 3.849 1.00 98.19 97 ASN A CA 1
ATOM 756 C C . ASN A 1 97 ? 13.782 2.401 2.368 1.00 98.19 97 ASN A C 1
ATOM 758 O O . ASN A 1 97 ? 14.659 2.221 1.526 1.00 98.19 97 ASN A O 1
ATOM 762 N N . GLU A 1 98 ? 12.586 2.891 2.035 1.00 98.44 98 GLU A N 1
ATOM 763 C CA . GLU A 1 98 ? 12.248 3.311 0.670 1.00 98.44 98 GLU A CA 1
ATOM 764 C C . GLU A 1 98 ? 13.121 4.487 0.203 1.00 98.44 98 GLU A C 1
ATOM 766 O O . GLU A 1 98 ? 13.630 4.464 -0.919 1.00 98.44 98 GLU A O 1
ATOM 771 N N . ILE A 1 99 ? 13.371 5.471 1.076 1.00 98.12 99 ILE A N 1
ATOM 772 C CA . ILE A 1 99 ? 14.286 6.590 0.803 1.00 98.12 99 ILE A CA 1
ATOM 773 C C . ILE A 1 99 ? 15.709 6.082 0.558 1.00 98.12 99 ILE A C 1
ATOM 775 O O . ILE A 1 99 ? 16.361 6.541 -0.379 1.00 98.12 99 ILE A O 1
ATOM 779 N N . GLU A 1 100 ? 16.200 5.140 1.367 1.00 98.25 100 GLU A N 1
ATOM 780 C CA . GLU A 1 100 ? 17.536 4.562 1.190 1.00 98.25 100 GLU A CA 1
ATOM 781 C C . GLU A 1 100 ? 17.665 3.843 -0.159 1.00 98.25 100 GLU A C 1
ATOM 783 O O . GLU A 1 100 ? 18.631 4.067 -0.896 1.00 98.25 100 GLU A O 1
ATOM 788 N N . ILE A 1 101 ? 16.677 3.015 -0.513 1.00 98.25 101 ILE A N 1
ATOM 789 C CA . ILE A 1 101 ? 16.650 2.309 -1.798 1.00 98.25 101 ILE A CA 1
ATOM 790 C C . ILE A 1 101 ? 16.654 3.316 -2.947 1.00 98.25 101 ILE A C 1
ATOM 792 O O . ILE A 1 101 ? 17.483 3.191 -3.847 1.00 98.25 101 ILE A O 1
ATOM 796 N N . LEU A 1 102 ? 15.786 4.329 -2.891 1.00 98.31 102 LEU A N 1
ATOM 797 C CA . LEU A 1 102 ? 15.685 5.355 -3.925 1.00 98.31 102 LEU A CA 1
ATOM 798 C C . LEU A 1 102 ? 16.983 6.159 -4.061 1.00 98.31 102 LEU A C 1
ATOM 800 O O . LEU A 1 102 ? 17.446 6.399 -5.174 1.00 98.31 102 LEU A O 1
ATOM 804 N N . ALA A 1 103 ? 17.600 6.544 -2.941 1.00 98.19 103 ALA A N 1
ATOM 805 C CA . ALA A 1 103 ? 18.869 7.264 -2.935 1.00 98.19 103 ALA A CA 1
ATOM 806 C C . ALA A 1 103 ? 19.988 6.435 -3.579 1.00 98.19 103 ALA A C 1
ATOM 808 O O . ALA A 1 103 ? 20.752 6.960 -4.390 1.00 98.19 103 ALA A O 1
ATOM 809 N N . ARG A 1 104 ? 20.061 5.137 -3.260 1.00 98.25 104 ARG A N 1
ATOM 810 C CA . ARG A 1 104 ? 21.027 4.214 -3.866 1.00 98.25 104 ARG A CA 1
ATOM 811 C C . ARG A 1 104 ? 20.796 4.061 -5.368 1.00 98.25 104 ARG A C 1
ATOM 813 O O . ARG A 1 104 ? 21.752 4.193 -6.125 1.00 98.25 104 ARG A O 1
ATOM 820 N N . THR A 1 105 ? 19.556 3.822 -5.793 1.00 97.88 105 THR A N 1
ATOM 821 C CA . THR A 1 105 ? 19.213 3.681 -7.216 1.00 97.88 105 THR A CA 1
ATOM 822 C C . THR A 1 105 ? 19.548 4.951 -7.991 1.00 97.88 105 THR A C 1
ATOM 824 O O . THR A 1 105 ? 20.200 4.874 -9.020 1.00 97.88 105 THR A O 1
ATOM 827 N N . ASN A 1 106 ? 19.231 6.130 -7.451 1.00 97.62 106 ASN A N 1
ATOM 828 C CA . ASN A 1 106 ? 19.570 7.398 -8.094 1.00 97.62 106 ASN A CA 1
ATOM 829 C C . ASN A 1 106 ? 21.089 7.596 -8.275 1.00 97.62 106 ASN A C 1
ATOM 831 O O . ASN A 1 106 ? 21.526 8.147 -9.283 1.00 97.62 106 ASN A O 1
ATOM 835 N N . VAL A 1 107 ? 21.909 7.152 -7.315 1.00 98.12 107 VAL A N 1
ATOM 836 C CA . VAL A 1 107 ? 23.375 7.180 -7.467 1.00 98.12 107 VAL A CA 1
ATOM 837 C C . VAL A 1 107 ? 23.824 6.240 -8.586 1.00 98.12 107 VAL A C 1
ATOM 839 O O . VAL A 1 107 ? 24.660 6.626 -9.399 1.00 98.12 107 VAL A O 1
ATOM 842 N N . GLU A 1 108 ? 23.270 5.031 -8.650 1.00 97.94 108 GLU A N 1
ATOM 843 C CA . GLU A 1 108 ? 23.601 4.048 -9.685 1.00 97.94 108 GLU A CA 1
ATOM 844 C C . GLU A 1 108 ? 23.192 4.526 -11.087 1.00 97.94 108 GLU A C 1
ATOM 846 O O . GLU A 1 108 ? 24.018 4.518 -12.001 1.00 97.94 108 GLU A O 1
ATOM 851 N N . ASP A 1 109 ? 21.981 5.068 -11.228 1.00 97.88 109 ASP A N 1
ATOM 852 C CA . ASP A 1 109 ? 21.484 5.665 -12.471 1.00 97.88 109 ASP A CA 1
ATOM 853 C C . ASP A 1 109 ? 22.350 6.857 -12.906 1.00 97.88 109 ASP A C 1
ATOM 855 O O . ASP A 1 109 ? 22.673 7.007 -14.086 1.00 97.88 109 ASP A O 1
ATOM 859 N N . SER A 1 110 ? 22.784 7.691 -11.953 1.00 97.50 110 SER A N 1
ATOM 860 C CA . SER A 1 110 ? 23.684 8.815 -12.232 1.00 97.50 110 SER A CA 1
ATOM 861 C C . SER A 1 110 ? 25.048 8.340 -12.736 1.00 97.50 110 SER A C 1
ATOM 863 O O . SER A 1 110 ? 25.577 8.925 -13.680 1.00 97.50 110 SER A O 1
ATOM 865 N N . ILE A 1 111 ? 25.611 7.280 -12.147 1.00 97.19 111 ILE A N 1
ATOM 866 C CA . ILE A 1 111 ? 26.873 6.675 -12.605 1.00 97.19 111 ILE A CA 1
ATOM 867 C C . ILE A 1 111 ? 26.701 6.102 -14.016 1.00 97.19 111 ILE A C 1
ATOM 869 O O . ILE A 1 111 ? 27.560 6.292 -14.881 1.00 97.19 111 ILE A O 1
ATOM 873 N N . GLN A 1 112 ? 25.585 5.419 -14.276 1.00 97.50 112 GLN A N 1
ATOM 874 C CA . GLN A 1 11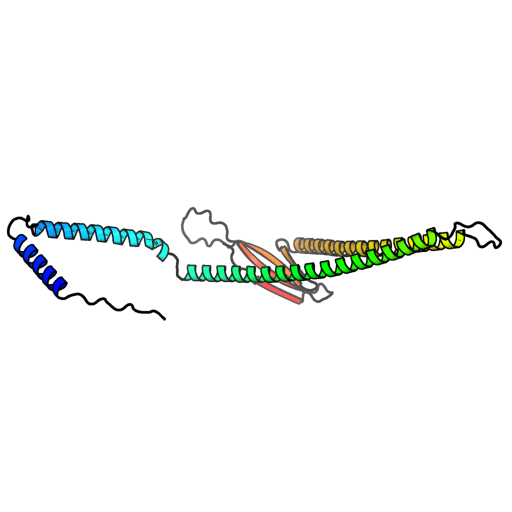2 ? 25.290 4.868 -15.593 1.00 97.50 112 GLN A CA 1
ATOM 875 C C . GLN A 1 112 ? 25.176 5.977 -16.645 1.00 97.50 112 GLN A C 1
ATOM 877 O O . GLN A 1 112 ? 25.776 5.862 -17.718 1.00 97.50 112 GLN A O 1
ATOM 882 N N . LEU A 1 113 ? 24.473 7.065 -16.326 1.00 96.94 113 LEU A N 1
ATOM 883 C CA . LEU A 1 113 ? 24.348 8.228 -17.199 1.00 96.94 113 LEU A CA 1
ATOM 884 C C . LEU A 1 113 ? 25.710 8.873 -17.482 1.00 96.94 113 LEU A C 1
ATOM 886 O O . LEU A 1 113 ? 26.025 9.135 -18.642 1.00 96.94 113 LEU A O 1
ATOM 890 N N . GLU A 1 114 ? 26.532 9.086 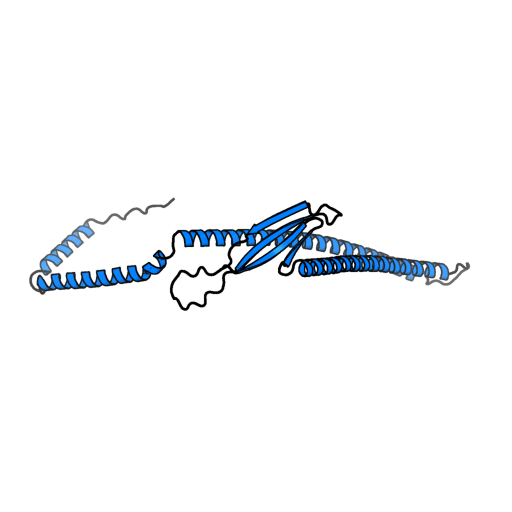-16.454 1.00 97.88 114 GLU A N 1
ATOM 891 C CA . GLU A 1 114 ? 27.872 9.664 -16.602 1.00 97.88 114 GLU A CA 1
ATOM 892 C C . GLU A 1 114 ? 28.763 8.796 -17.502 1.00 97.88 114 GLU A C 1
ATOM 894 O O . GLU A 1 114 ? 29.376 9.304 -18.440 1.00 97.88 114 GLU A O 1
ATOM 899 N N . SER A 1 115 ? 28.730 7.471 -17.327 1.00 95.00 115 SER A N 1
ATOM 900 C CA . SER A 1 115 ? 29.452 6.541 -18.207 1.00 95.00 115 SER A CA 1
ATOM 901 C C . SER A 1 115 ? 28.958 6.580 -19.663 1.00 95.00 115 SER A C 1
ATOM 903 O O . SER A 1 115 ? 29.733 6.392 -20.606 1.00 95.00 115 SER A O 1
ATOM 905 N N . GLY A 1 116 ? 27.658 6.825 -19.865 1.00 97.31 116 GLY A N 1
ATOM 906 C CA . GLY A 1 116 ? 27.060 7.005 -21.184 1.00 97.31 116 GLY A CA 1
ATOM 907 C C . GLY A 1 116 ? 27.532 8.295 -21.852 1.00 97.31 116 GLY A C 1
ATOM 908 O O . GLY A 1 116 ? 27.878 8.279 -23.035 1.00 97.31 116 GLY A O 1
ATOM 909 N N . LEU A 1 117 ? 27.605 9.387 -21.088 1.00 96.62 117 LEU A N 1
ATOM 910 C CA . LEU A 1 117 ? 28.124 10.672 -21.555 1.00 96.62 117 LEU A CA 1
ATOM 911 C C . LEU A 1 117 ? 29.609 10.587 -21.923 1.00 96.62 117 LEU A C 1
ATOM 913 O O . LEU A 1 117 ? 29.969 11.024 -23.011 1.00 96.62 117 LEU A O 1
ATOM 917 N N . GLU A 1 118 ? 30.446 9.956 -21.096 1.00 96.69 118 GLU A N 1
ATOM 918 C CA . GLU A 1 118 ? 31.875 9.760 -21.391 1.00 96.69 118 GLU A CA 1
ATOM 919 C C . GLU A 1 118 ? 32.079 8.949 -22.683 1.00 96.69 118 GLU A C 1
ATOM 921 O O . GLU A 1 118 ? 32.916 9.275 -23.530 1.00 96.69 118 GLU A O 1
ATOM 926 N N . ARG A 1 119 ? 31.262 7.908 -22.894 1.00 95.44 119 ARG A N 1
ATOM 927 C CA . ARG A 1 119 ? 31.290 7.116 -24.133 1.00 95.44 119 ARG A CA 1
ATOM 928 C C . ARG A 1 119 ? 30.903 7.951 -25.352 1.00 95.44 119 ARG A C 1
ATOM 930 O O . ARG A 1 119 ? 31.509 7.791 -26.414 1.00 95.44 119 ARG A O 1
ATOM 937 N N . LEU A 1 120 ? 29.895 8.811 -25.211 1.00 94.94 120 LEU A N 1
ATOM 938 C CA . LEU A 1 120 ? 29.455 9.706 -26.277 1.00 94.94 120 LEU A CA 1
ATOM 939 C C . LEU A 1 120 ? 30.519 10.766 -26.593 1.00 94.94 120 LEU A C 1
ATOM 941 O O . LEU A 1 120 ? 30.783 11.027 -27.764 1.00 94.94 120 LEU A O 1
ATOM 945 N N . GLU A 1 121 ? 31.167 11.324 -25.572 1.00 94.25 121 GLU A N 1
ATOM 946 C CA . GLU A 1 121 ? 32.279 12.266 -25.718 1.00 94.25 121 GLU A CA 1
ATOM 947 C C . GLU A 1 121 ? 33.453 11.622 -26.466 1.00 94.25 121 GLU A C 1
ATOM 949 O O . GLU A 1 121 ? 33.902 12.159 -27.477 1.00 94.25 121 GLU A O 1
ATOM 954 N N . CYS A 1 122 ? 33.857 10.403 -26.087 1.00 90.62 122 CYS A N 1
ATOM 955 C CA . CYS A 1 122 ? 34.883 9.647 -26.812 1.00 90.62 122 CYS A CA 1
ATOM 956 C C . CYS A 1 122 ? 34.506 9.403 -28.283 1.00 90.62 122 CYS A C 1
ATOM 958 O O . CYS A 1 122 ? 35.364 9.446 -29.170 1.00 90.62 122 CYS A O 1
ATOM 960 N N . ALA A 1 123 ? 33.228 9.127 -28.563 1.00 90.44 123 ALA A N 1
ATOM 961 C CA . ALA A 1 123 ? 32.751 8.957 -29.930 1.00 90.44 123 ALA A CA 1
ATOM 962 C C . ALA A 1 123 ? 32.849 10.272 -30.720 1.00 90.44 123 ALA A C 1
ATOM 964 O O . ALA A 1 123 ? 33.321 10.268 -31.856 1.00 90.44 123 ALA A O 1
ATOM 965 N N . LEU A 1 124 ? 32.470 11.403 -30.120 1.00 90.06 124 LEU A N 1
ATOM 966 C CA . LEU A 1 124 ? 32.606 12.728 -30.730 1.00 90.06 124 LEU A CA 1
ATOM 967 C C . LEU A 1 124 ? 34.071 13.105 -30.990 1.00 90.06 124 LEU A C 1
ATOM 969 O O . LEU A 1 124 ? 34.388 13.590 -32.077 1.00 90.06 124 LEU A O 1
ATOM 973 N N . ASP A 1 125 ? 34.979 12.830 -30.056 1.00 88.88 125 ASP A N 1
ATOM 974 C CA . ASP A 1 125 ? 36.424 13.024 -30.236 1.00 88.88 125 ASP A CA 1
ATOM 975 C C . ASP A 1 125 ? 36.982 12.168 -31.384 1.00 88.88 125 ASP A C 1
ATOM 977 O O . ASP A 1 125 ? 37.808 12.610 -32.190 1.00 88.88 125 ASP A O 1
ATOM 981 N N . PHE A 1 126 ? 36.481 10.942 -31.531 1.00 84.81 126 PHE A N 1
ATOM 982 C CA . PHE A 1 126 ? 36.813 10.087 -32.666 1.00 84.81 126 PHE A CA 1
ATOM 983 C C . PHE A 1 126 ? 36.336 10.681 -34.007 1.00 84.81 126 PHE A C 1
ATOM 985 O O . PHE A 1 126 ? 37.092 10.710 -34.980 1.00 84.81 126 PHE A O 1
ATOM 992 N N . PHE A 1 127 ? 35.116 11.221 -34.073 1.00 79.94 127 PHE A N 1
ATOM 993 C CA . PHE A 1 127 ? 34.606 11.881 -35.282 1.00 79.94 127 PHE A CA 1
ATOM 994 C C . PHE A 1 127 ? 35.347 13.179 -35.611 1.00 79.94 127 PHE A C 1
ATOM 996 O O . PHE A 1 127 ? 35.663 13.443 -36.774 1.00 79.94 127 PHE A O 1
ATOM 1003 N N . THR A 1 128 ? 35.655 13.992 -34.603 1.00 78.81 128 THR A N 1
ATOM 1004 C CA . THR A 1 128 ? 36.382 15.255 -34.791 1.00 78.81 128 THR A CA 1
ATOM 1005 C C . THR A 1 128 ? 37.839 15.023 -35.192 1.00 78.81 128 THR A C 1
ATOM 1007 O O . THR A 1 128 ? 38.359 15.766 -36.027 1.00 78.81 128 THR A O 1
ATOM 1010 N N . SER A 1 129 ? 38.479 13.957 -34.698 1.00 73.25 129 SER A N 1
ATOM 1011 C CA . SER A 1 129 ? 39.822 13.548 -35.133 1.00 73.25 129 SER A CA 1
ATOM 1012 C C . SER A 1 129 ? 39.848 12.944 -36.546 1.00 73.25 129 SER A C 1
ATOM 1014 O O . SER A 1 129 ? 40.782 13.231 -37.296 1.00 73.25 129 SER A O 1
ATOM 1016 N N . GLN A 1 130 ? 38.810 12.213 -36.981 1.00 64.56 130 GLN A N 1
ATOM 1017 C CA . GLN A 1 130 ? 38.664 11.796 -38.389 1.00 64.56 130 GLN A CA 1
ATOM 1018 C C . GLN A 1 130 ? 38.325 12.958 -39.341 1.00 64.56 130 GLN A C 1
ATOM 1020 O O . GLN A 1 130 ? 38.711 12.934 -40.512 1.00 64.56 130 GLN A O 1
ATOM 1025 N N . GLY A 1 131 ? 37.634 13.993 -38.855 1.00 59.22 131 GLY A N 1
ATOM 1026 C CA . GLY A 1 131 ? 37.156 15.130 -39.648 1.00 59.22 131 GLY A CA 1
ATOM 1027 C C . GLY A 1 131 ? 38.216 16.150 -40.086 1.00 59.22 131 GLY A C 1
ATOM 1028 O O . GLY A 1 131 ? 37.886 17.063 -40.842 1.00 59.22 131 GLY A O 1
ATOM 1029 N N . LEU A 1 132 ? 39.481 16.017 -39.661 1.00 49.59 132 LEU A N 1
ATOM 1030 C CA . LEU A 1 132 ? 40.533 17.008 -39.948 1.00 49.59 132 LEU A CA 1
ATOM 1031 C C . LEU A 1 132 ? 41.715 16.478 -40.782 1.00 49.59 132 LEU A C 1
ATOM 1033 O O . LEU A 1 132 ? 42.575 17.261 -41.186 1.00 49.59 132 LEU A O 1
ATOM 1037 N N . GLU A 1 133 ? 41.758 15.187 -41.126 1.00 49.81 133 GLU A N 1
ATOM 1038 C CA . GLU A 1 133 ? 42.904 14.598 -41.847 1.00 49.81 133 GLU A CA 1
ATOM 1039 C C . GLU A 1 133 ? 42.768 14.546 -43.384 1.00 49.81 133 GLU A C 1
ATOM 1041 O O . GLU A 1 133 ? 43.562 13.905 -44.072 1.00 49.81 133 GLU A O 1
ATOM 1046 N N . LYS A 1 134 ? 41.816 15.280 -43.977 1.00 54.22 134 LYS A N 1
ATOM 1047 C CA . LYS A 1 134 ? 41.707 15.433 -45.443 1.00 54.22 134 LYS A CA 1
ATOM 1048 C C . LYS A 1 134 ? 41.710 16.891 -45.903 1.00 54.22 134 LYS A C 1
ATOM 1050 O O . LYS A 1 134 ? 40.825 17.339 -46.622 1.00 54.22 134 LYS A O 1
ATOM 1055 N N . VAL A 1 135 ? 42.784 17.617 -45.587 1.00 50.84 135 VAL A N 1
ATOM 1056 C CA . VAL A 1 135 ? 43.218 18.771 -46.398 1.00 50.84 135 VAL A CA 1
ATOM 1057 C C . VAL A 1 135 ? 44.680 18.591 -46.799 1.00 50.84 135 VAL A C 1
ATOM 1059 O O . VAL A 1 135 ? 45.586 19.170 -46.210 1.00 50.84 135 VAL A O 1
ATOM 1062 N N . LYS A 1 136 ? 44.903 17.762 -47.826 1.00 39.53 136 LYS A N 1
ATOM 1063 C CA . LYS A 1 136 ? 46.014 17.851 -48.792 1.00 39.53 136 LYS A CA 1
ATOM 1064 C C . LYS A 1 136 ? 45.684 16.957 -49.992 1.00 39.53 136 LYS A C 1
ATOM 1066 O O . LYS A 1 136 ? 45.568 15.744 -49.866 1.00 39.53 136 LYS A O 1
ATOM 1071 N N . ALA A 1 137 ? 45.483 17.580 -51.147 1.00 40.34 137 ALA A N 1
ATOM 1072 C CA . ALA A 1 137 ? 45.257 16.909 -52.428 1.00 40.34 137 ALA A CA 1
ATOM 1073 C C . ALA A 1 137 ? 46.601 16.433 -53.050 1.00 40.34 137 ALA A C 1
ATOM 1075 O O . ALA A 1 137 ? 47.664 16.810 -52.555 1.00 40.34 137 ALA A O 1
ATOM 1076 N N . PRO A 1 138 ? 46.604 15.677 -54.164 1.00 57.84 138 PRO A N 1
ATOM 1077 C CA . PRO A 1 138 ? 46.446 14.221 -54.196 1.00 57.84 138 PRO A CA 1
ATOM 1078 C C . PRO A 1 138 ? 47.635 13.546 -54.907 1.00 57.84 138 PRO A C 1
ATOM 1080 O O . PRO A 1 138 ? 48.228 14.135 -55.806 1.00 57.84 138 PRO A O 1
ATOM 1083 N N . THR A 1 139 ? 47.969 12.289 -54.600 1.00 41.97 139 THR A N 1
ATOM 1084 C CA . THR A 1 139 ? 48.833 11.461 -55.472 1.00 41.97 139 THR A CA 1
ATOM 1085 C C . THR A 1 139 ? 48.545 9.974 -55.228 1.00 41.97 139 THR A C 1
ATOM 1087 O O . THR A 1 139 ? 49.039 9.394 -54.273 1.00 41.97 139 THR A O 1
ATOM 1090 N N . TYR A 1 140 ? 47.745 9.418 -56.147 1.00 46.59 140 TYR A N 1
ATOM 1091 C CA . TYR A 1 140 ? 47.558 8.010 -56.534 1.00 46.59 140 TYR A CA 1
ATOM 1092 C C . TYR A 1 140 ? 47.092 6.981 -55.492 1.00 46.59 140 TYR A C 1
ATOM 1094 O O . TYR A 1 140 ? 47.799 6.627 -54.556 1.00 46.59 140 TYR A O 1
ATOM 1102 N N . GLY A 1 141 ? 45.928 6.399 -55.794 1.00 42.19 141 GLY A N 1
ATOM 1103 C CA . GLY A 1 141 ? 45.402 5.177 -55.196 1.00 42.19 141 GLY A CA 1
ATOM 1104 C C . GLY A 1 141 ? 43.916 5.318 -54.907 1.00 42.19 141 GLY A C 1
ATOM 1105 O O . GLY A 1 141 ? 43.546 5.835 -53.860 1.00 42.19 141 GLY A O 1
ATOM 1106 N N . GLU A 1 142 ? 43.069 4.894 -55.847 1.00 47.59 142 GLU A N 1
ATOM 1107 C CA . GLU A 1 142 ? 41.647 4.656 -55.594 1.00 47.59 142 GLU A CA 1
ATOM 1108 C C . GLU A 1 142 ? 41.504 3.673 -54.427 1.00 47.59 142 GLU A C 1
ATOM 1110 O O . GLU A 1 142 ? 41.757 2.480 -54.569 1.00 47.59 142 GLU A O 1
ATOM 1115 N N . VAL A 1 143 ? 41.096 4.178 -53.267 1.00 51.50 143 VAL A N 1
ATOM 1116 C CA . VAL A 1 143 ? 40.334 3.391 -52.302 1.00 51.50 143 VAL A CA 1
ATOM 1117 C C . VAL A 1 143 ? 39.113 4.227 -51.960 1.00 51.50 143 VAL A C 1
ATOM 1119 O O . VAL A 1 143 ? 39.225 5.352 -51.466 1.00 51.50 143 VAL A O 1
ATOM 1122 N N . GLU A 1 144 ? 37.959 3.690 -52.335 1.00 53.19 144 GLU A N 1
ATOM 1123 C CA . GLU A 1 144 ? 36.630 4.268 -52.175 1.00 53.19 144 GLU A CA 1
ATOM 1124 C C . GLU A 1 144 ? 36.415 4.856 -50.769 1.00 53.19 144 GLU A C 1
ATOM 1126 O O . GLU A 1 144 ? 36.430 4.118 -49.784 1.00 53.19 144 GLU A O 1
ATOM 1131 N N . PRO A 1 145 ? 36.157 6.171 -50.642 1.00 52.41 145 PRO A N 1
ATOM 1132 C CA . PRO A 1 145 ? 35.769 6.783 -49.372 1.00 52.41 145 PRO A CA 1
ATOM 1133 C C . PRO A 1 145 ? 34.341 6.413 -48.922 1.00 52.41 145 PRO A C 1
ATOM 1135 O O . PRO A 1 145 ? 33.981 6.722 -47.791 1.00 52.41 145 PRO A O 1
ATOM 1138 N N . ASN A 1 146 ? 33.545 5.740 -49.765 1.00 52.88 146 ASN A N 1
ATOM 1139 C CA . ASN A 1 146 ? 32.166 5.345 -49.451 1.00 52.88 146 ASN A CA 1
ATOM 1140 C C . ASN A 1 146 ? 32.072 4.167 -48.465 1.00 52.88 146 ASN A C 1
ATOM 1142 O O . ASN A 1 146 ? 31.191 4.170 -47.613 1.00 52.88 146 ASN A O 1
ATOM 1146 N N . LEU A 1 147 ? 33.019 3.220 -48.497 1.00 52.62 147 LEU A N 1
ATOM 1147 C CA . LEU A 1 147 ? 32.966 2.009 -47.662 1.00 52.62 147 LEU A CA 1
ATOM 1148 C C . LEU A 1 147 ? 33.118 2.284 -46.155 1.00 52.62 147 LEU A C 1
ATOM 1150 O O . LEU A 1 147 ? 32.559 1.558 -45.337 1.00 52.62 147 LEU A O 1
ATOM 1154 N N . MET A 1 148 ? 33.875 3.318 -45.765 1.00 52.53 148 MET A N 1
ATOM 1155 C CA . MET A 1 148 ? 34.010 3.682 -44.346 1.00 52.53 148 MET A CA 1
ATOM 1156 C C . MET A 1 148 ? 32.811 4.475 -43.819 1.00 52.53 148 MET A C 1
ATOM 1158 O O . MET A 1 148 ? 32.485 4.327 -42.646 1.00 52.53 148 MET A O 1
ATOM 1162 N N . ASN A 1 149 ? 32.156 5.286 -44.656 1.00 55.72 149 ASN A N 1
ATOM 1163 C CA . ASN A 1 149 ? 31.009 6.091 -44.231 1.00 55.72 149 ASN A CA 1
ATOM 1164 C C . ASN A 1 149 ? 29.750 5.222 -44.061 1.00 55.72 149 ASN A C 1
ATOM 1166 O O . ASN A 1 149 ? 29.083 5.325 -43.037 1.00 55.72 149 ASN A O 1
ATOM 1170 N N . GLU A 1 150 ? 29.511 4.280 -44.984 1.00 59.31 150 GLU A N 1
ATOM 1171 C CA . GLU A 1 150 ? 28.455 3.262 -44.846 1.00 59.31 150 GLU A CA 1
ATOM 1172 C C . GLU A 1 150 ? 28.666 2.398 -43.596 1.00 59.31 150 GLU A C 1
ATOM 1174 O O . GLU A 1 150 ? 27.731 2.144 -42.843 1.00 59.31 150 GLU A O 1
ATOM 1179 N N . HIS A 1 151 ? 29.905 1.979 -43.307 1.00 64.69 151 HIS A N 1
ATOM 1180 C CA . HIS A 1 151 ? 30.176 1.140 -42.137 1.00 64.69 151 HIS A CA 1
ATOM 1181 C C . HIS A 1 151 ? 29.847 1.836 -40.804 1.00 64.69 151 HIS A C 1
ATOM 1183 O O . HIS A 1 151 ? 29.403 1.181 -39.858 1.00 64.69 151 HIS A O 1
ATOM 1189 N N . VAL A 1 152 ? 30.056 3.153 -40.724 1.00 68.38 152 VAL A N 1
ATOM 1190 C CA . VAL A 1 152 ? 29.762 3.942 -39.523 1.00 68.38 152 VAL A CA 1
ATOM 1191 C C . VAL A 1 152 ? 28.267 4.240 -39.396 1.00 68.38 152 VAL A C 1
ATOM 1193 O O . VAL A 1 152 ? 27.735 4.108 -38.294 1.00 68.38 152 VAL A O 1
ATOM 1196 N N . GLU A 1 153 ? 27.578 4.551 -40.497 1.00 71.56 153 GLU A N 1
ATOM 1197 C CA . GLU A 1 153 ? 26.114 4.697 -40.516 1.00 71.56 153 GLU A CA 1
ATOM 1198 C C . GLU A 1 153 ? 25.417 3.398 -40.086 1.00 71.56 153 GLU A C 1
ATOM 1200 O O . GLU A 1 153 ? 24.590 3.424 -39.178 1.00 71.56 153 GLU A O 1
ATOM 1205 N N . HIS A 1 154 ? 25.838 2.244 -40.614 1.00 77.75 154 HIS A N 1
ATOM 1206 C CA . HIS A 1 154 ? 25.295 0.943 -40.208 1.00 77.75 154 HIS A CA 1
ATOM 1207 C C . HIS A 1 154 ? 25.551 0.609 -38.734 1.00 77.75 154 HIS A C 1
ATOM 1209 O O . HIS A 1 154 ? 24.744 -0.066 -38.099 1.00 77.75 154 HIS A O 1
ATOM 1215 N N . LYS A 1 155 ? 26.674 1.061 -38.164 1.00 84.81 155 LYS A N 1
ATOM 1216 C CA . LYS A 1 155 ? 26.973 0.853 -36.741 1.00 84.81 155 LYS A CA 1
ATOM 1217 C C . LYS A 1 155 ? 26.081 1.714 -35.841 1.00 84.81 155 LYS A C 1
ATOM 1219 O O . LYS A 1 155 ? 25.702 1.256 -34.767 1.00 84.81 155 LYS A O 1
ATOM 1224 N N . LEU A 1 156 ? 25.769 2.939 -36.261 1.00 82.50 156 LEU A N 1
ATOM 1225 C CA . LEU A 1 156 ? 24.860 3.829 -35.539 1.00 82.50 156 LEU A CA 1
ATOM 1226 C C . LEU A 1 156 ? 23.420 3.313 -35.611 1.00 82.50 156 LEU A C 1
ATOM 1228 O O . LEU A 1 156 ? 22.766 3.214 -34.579 1.00 82.50 156 LEU A O 1
ATOM 1232 N N . GLU A 1 157 ? 22.981 2.892 -36.797 1.00 90.31 157 GLU A N 1
ATOM 1233 C CA . GLU A 1 157 ? 21.680 2.250 -37.010 1.00 90.31 157 GLU A CA 1
ATOM 1234 C C . GLU A 1 157 ? 21.530 0.987 -36.146 1.00 90.31 157 GLU A C 1
ATOM 1236 O O . GLU A 1 157 ? 20.488 0.767 -35.538 1.00 90.31 157 GLU A O 1
ATOM 1241 N N . LEU A 1 158 ? 22.591 0.183 -36.001 1.00 92.19 158 LEU A N 1
ATOM 1242 C CA . LEU A 1 158 ? 22.573 -1.000 -35.136 1.00 92.19 158 LEU A CA 1
ATOM 1243 C C . LEU A 1 158 ? 22.392 -0.640 -33.653 1.00 92.19 158 LEU A C 1
ATOM 1245 O O . LEU A 1 158 ? 21.625 -1.307 -32.965 1.00 92.19 158 LEU A O 1
ATOM 1249 N N . LEU A 1 159 ? 23.056 0.416 -33.172 1.00 87.75 159 LEU A N 1
ATOM 1250 C CA . LEU A 1 159 ? 22.899 0.891 -31.792 1.00 87.75 159 LEU A CA 1
ATOM 1251 C C . LEU A 1 159 ? 21.502 1.473 -31.533 1.00 87.75 159 LEU A C 1
ATOM 1253 O O . LEU A 1 159 ? 20.930 1.215 -30.479 1.00 87.75 159 LEU A O 1
ATOM 1257 N N . GLU A 1 160 ? 20.943 2.221 -32.487 1.00 92.75 160 GLU A N 1
ATOM 1258 C CA . GLU A 1 160 ? 19.577 2.754 -32.405 1.00 92.75 160 GLU A CA 1
ATOM 1259 C C . GLU A 1 160 ? 18.539 1.625 -32.375 1.00 92.75 160 GLU A C 1
ATOM 1261 O O . GLU A 1 160 ? 17.621 1.639 -31.557 1.00 92.75 160 GLU A O 1
ATOM 1266 N N . LEU A 1 161 ? 18.722 0.596 -33.209 1.00 95.25 161 LEU A N 1
ATOM 1267 C CA . LEU A 1 161 ? 17.871 -0.592 -33.197 1.00 95.25 161 LEU A CA 1
ATOM 1268 C C . LEU A 1 161 ? 17.983 -1.369 -31.880 1.00 95.25 161 LEU A C 1
ATOM 1270 O O . LEU A 1 161 ? 16.978 -1.884 -31.397 1.00 95.25 161 LEU A O 1
ATOM 1274 N N . GLU A 1 162 ? 19.173 -1.466 -31.288 1.00 94.38 162 GLU A N 1
ATOM 1275 C CA . GLU A 1 162 ? 19.377 -2.162 -30.014 1.00 94.38 162 GLU A CA 1
ATOM 1276 C C . GLU A 1 162 ? 18.723 -1.415 -28.839 1.00 94.38 162 GLU A C 1
ATOM 1278 O O . GLU A 1 162 ? 18.029 -2.038 -28.032 1.00 94.38 162 GLU A O 1
ATOM 1283 N N . ASP A 1 163 ? 18.829 -0.083 -28.805 1.00 94.56 163 ASP A N 1
ATOM 1284 C CA . ASP A 1 163 ? 18.100 0.769 -27.855 1.00 94.56 163 ASP A CA 1
ATOM 1285 C C . ASP A 1 163 ? 16.579 0.630 -28.028 1.00 94.56 163 ASP A C 1
ATOM 1287 O O . ASP A 1 163 ? 15.835 0.416 -27.066 1.00 94.56 163 ASP A O 1
ATOM 1291 N N . GLN A 1 164 ? 16.108 0.632 -29.278 1.00 97.00 164 GLN A N 1
ATOM 1292 C CA . GLN A 1 164 ? 14.697 0.443 -29.595 1.00 97.00 164 GLN A CA 1
ATOM 1293 C C . GLN A 1 164 ? 14.192 -0.950 -29.185 1.00 97.00 164 GLN A C 1
ATOM 1295 O O . GLN A 1 164 ? 13.054 -1.087 -28.729 1.00 97.00 164 GLN A O 1
ATOM 1300 N N . ILE A 1 165 ? 15.015 -1.994 -29.316 1.00 96.88 165 I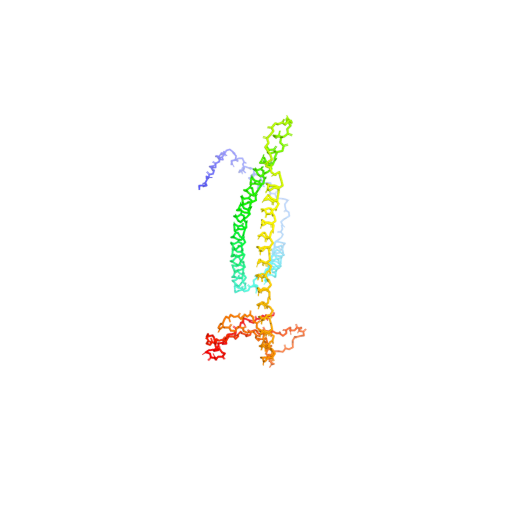LE A N 1
ATOM 1301 C CA . ILE A 1 165 ? 14.687 -3.349 -28.856 1.00 96.88 165 ILE A CA 1
ATOM 1302 C C . ILE A 1 165 ? 14.562 -3.387 -27.333 1.00 96.88 165 ILE A C 1
ATOM 1304 O O . ILE A 1 165 ? 13.587 -3.948 -26.827 1.00 96.88 165 ILE A O 1
ATOM 1308 N N . GLU A 1 166 ? 15.501 -2.793 -26.596 1.00 96.75 166 GLU A N 1
ATOM 1309 C CA . GLU A 1 166 ? 15.447 -2.791 -25.132 1.00 96.75 166 GLU A CA 1
ATOM 1310 C C . GLU A 1 166 ? 14.252 -1.965 -24.622 1.00 96.75 166 GLU A C 1
ATOM 1312 O O . GLU A 1 166 ? 13.515 -2.419 -23.746 1.00 96.75 166 GLU A O 1
ATOM 1317 N N . SER A 1 167 ? 13.962 -0.822 -25.250 1.00 95.50 167 SER A N 1
ATOM 1318 C CA . SER A 1 167 ? 12.762 -0.014 -24.984 1.00 95.50 167 SER A CA 1
ATOM 1319 C C . SER A 1 167 ? 11.455 -0.773 -25.268 1.00 95.50 167 SER A C 1
ATOM 1321 O O . SER A 1 167 ? 10.511 -0.776 -24.471 1.00 95.50 167 SER A O 1
ATOM 1323 N N . ASN A 1 168 ? 11.393 -1.509 -26.379 1.00 97.19 168 ASN A N 1
ATOM 1324 C CA . ASN A 1 168 ? 10.234 -2.344 -26.690 1.00 97.19 168 ASN A CA 1
ATOM 1325 C C . ASN A 1 168 ? 10.081 -3.502 -25.695 1.00 97.19 168 ASN A C 1
ATOM 1327 O O . ASN A 1 168 ? 8.961 -3.870 -25.341 1.00 97.19 168 ASN A O 1
ATOM 1331 N N . LYS A 1 169 ? 11.189 -4.076 -25.222 1.00 97.81 169 LYS A N 1
ATOM 1332 C CA . LYS A 1 169 ? 11.198 -5.161 -24.237 1.00 97.81 169 LYS A CA 1
ATOM 1333 C C . LYS A 1 169 ? 10.701 -4.697 -22.870 1.00 97.81 169 LYS A C 1
ATOM 1335 O O . LYS A 1 169 ? 9.906 -5.410 -22.255 1.00 97.81 169 LYS A O 1
ATOM 1340 N N . THR A 1 170 ? 11.102 -3.511 -22.412 1.00 94.69 170 THR A N 1
ATOM 1341 C CA . THR A 1 170 ? 10.570 -2.926 -21.169 1.00 94.69 170 THR A CA 1
ATOM 1342 C C . THR A 1 170 ? 9.082 -2.607 -21.304 1.00 94.69 170 THR A C 1
ATOM 1344 O O . THR A 1 170 ? 8.296 -3.015 -20.451 1.00 94.69 170 THR A O 1
ATOM 1347 N N . THR A 1 171 ? 8.665 -2.009 -22.425 1.00 96.94 171 THR A N 1
ATOM 1348 C CA . THR A 1 171 ? 7.246 -1.750 -22.730 1.00 96.94 171 THR A CA 1
ATOM 1349 C C . THR A 1 171 ? 6.420 -3.037 -22.724 1.00 96.94 171 THR A C 1
ATOM 1351 O O . THR A 1 171 ? 5.351 -3.098 -22.116 1.00 96.94 171 THR A O 1
ATOM 1354 N N . LEU A 1 172 ? 6.923 -4.095 -23.366 1.00 97.50 172 LEU A N 1
ATOM 1355 C CA . LEU A 1 172 ? 6.266 -5.398 -23.395 1.00 97.50 172 LEU A CA 1
ATOM 1356 C C . LEU A 1 172 ? 6.108 -5.977 -21.985 1.00 97.50 172 LEU A C 1
ATOM 1358 O O . LEU A 1 172 ? 5.045 -6.507 -21.667 1.00 97.50 172 LEU A O 1
ATOM 1362 N N . LYS A 1 173 ? 7.132 -5.854 -21.135 1.00 96.75 173 LYS A N 1
ATOM 1363 C CA . LYS A 1 173 ? 7.071 -6.320 -19.748 1.00 96.75 173 LYS A CA 1
ATOM 1364 C C . LYS A 1 173 ? 6.001 -5.568 -18.951 1.00 96.75 173 LYS A C 1
ATOM 1366 O O . LYS A 1 173 ? 5.168 -6.210 -18.319 1.00 96.75 173 LYS A O 1
ATOM 1371 N N . SER A 1 174 ? 5.944 -4.241 -19.062 1.00 96.12 174 SER A N 1
ATOM 1372 C CA . SER A 1 174 ? 4.896 -3.440 -18.416 1.00 96.12 174 SER A CA 1
ATOM 1373 C C . SER A 1 174 ? 3.489 -3.800 -18.907 1.00 96.12 174 SER A C 1
ATOM 1375 O O . SER A 1 174 ? 2.559 -3.855 -18.106 1.00 96.12 174 SER A O 1
ATOM 1377 N N . LEU A 1 175 ? 3.320 -4.087 -20.203 1.00 97.25 175 LEU A N 1
ATOM 1378 C CA . LEU A 1 175 ? 2.038 -4.542 -20.753 1.00 97.25 175 LEU A CA 1
ATOM 1379 C C . LEU A 1 175 ? 1.629 -5.919 -20.215 1.00 97.25 175 LEU A C 1
ATOM 1381 O O . LEU A 1 175 ? 0.453 -6.131 -19.938 1.00 97.25 175 LEU A O 1
ATOM 1385 N N . GLN A 1 176 ? 2.578 -6.841 -20.042 1.00 96.00 176 GLN A N 1
ATOM 1386 C CA . GLN A 1 176 ? 2.319 -8.151 -19.435 1.00 96.00 176 GLN A CA 1
ATOM 1387 C C . GLN A 1 176 ? 1.929 -8.034 -17.959 1.00 96.00 176 GLN A C 1
ATOM 1389 O O . GLN A 1 176 ? 1.011 -8.716 -17.511 1.00 96.00 176 GLN A O 1
ATOM 1394 N N . ASP A 1 177 ? 2.606 -7.165 -17.209 1.00 94.44 177 ASP A N 1
ATOM 1395 C CA . ASP A 1 177 ? 2.289 -6.934 -15.798 1.00 94.44 177 ASP A CA 1
ATOM 1396 C C . ASP A 1 177 ? 0.895 -6.297 -15.650 1.00 94.44 177 ASP A C 1
ATOM 1398 O O . ASP A 1 177 ? 0.124 -6.679 -14.769 1.00 94.44 177 ASP A O 1
ATOM 1402 N N . LEU A 1 178 ? 0.528 -5.388 -16.562 1.00 93.06 178 LEU A N 1
ATOM 1403 C CA . LEU A 1 178 ? -0.813 -4.810 -16.628 1.00 93.06 178 LEU A CA 1
ATOM 1404 C C . LEU A 1 178 ? -1.881 -5.854 -16.997 1.00 93.06 178 LEU A C 1
ATOM 1406 O O . LEU A 1 178 ? -2.929 -5.888 -16.358 1.00 93.06 178 LEU A O 1
ATOM 1410 N N . ASP A 1 179 ? -1.627 -6.716 -17.989 1.00 94.25 179 ASP A N 1
ATOM 1411 C CA . ASP A 1 179 ? -2.524 -7.823 -18.367 1.00 94.25 179 ASP A CA 1
ATOM 1412 C C . ASP A 1 179 ? -2.786 -8.763 -17.183 1.00 94.25 179 ASP A C 1
ATOM 1414 O O . ASP A 1 179 ? -3.934 -9.088 -16.877 1.00 94.25 179 ASP A O 1
ATOM 1418 N N . HIS A 1 180 ? -1.731 -9.122 -16.447 1.00 87.62 180 HIS A N 1
ATOM 1419 C CA . HIS A 1 180 ? -1.852 -9.906 -15.222 1.00 87.62 180 HIS A CA 1
ATOM 1420 C C . HIS A 1 180 ? -2.770 -9.221 -14.197 1.00 87.62 180 HIS A C 1
ATOM 1422 O O . HIS A 1 180 ? -3.641 -9.865 -13.613 1.00 87.62 180 HIS A O 1
ATOM 1428 N N . LEU A 1 181 ? -2.607 -7.911 -14.005 1.00 87.62 181 LEU A N 1
ATOM 1429 C CA . LEU A 1 181 ? -3.393 -7.120 -13.060 1.00 87.62 181 LEU A CA 1
ATOM 1430 C C . LEU A 1 181 ? -4.876 -7.035 -13.479 1.00 87.62 181 LEU A C 1
ATOM 1432 O O . LEU A 1 181 ? -5.762 -7.194 -12.642 1.00 87.62 181 LEU A O 1
ATOM 1436 N N . TYR A 1 182 ? -5.163 -6.892 -14.777 1.00 88.31 182 TYR A N 1
ATOM 1437 C CA . TYR A 1 182 ? -6.533 -6.964 -15.302 1.00 88.31 182 TYR A CA 1
ATOM 1438 C C . TYR A 1 182 ? -7.179 -8.330 -15.065 1.00 88.31 182 TYR A C 1
ATOM 1440 O O . TYR A 1 182 ? -8.316 -8.396 -14.603 1.00 88.31 182 TYR A O 1
ATOM 1448 N N . ARG A 1 183 ? -6.458 -9.423 -15.337 1.00 88.00 183 ARG A N 1
ATOM 1449 C CA . ARG A 1 183 ? -6.961 -10.782 -15.078 1.00 88.00 183 ARG A CA 1
ATOM 1450 C C . ARG A 1 183 ? -7.206 -11.031 -13.591 1.00 88.00 183 ARG A C 1
ATOM 1452 O O . ARG A 1 183 ? -8.139 -11.751 -13.239 1.00 88.00 183 ARG A O 1
ATOM 1459 N N . TRP A 1 184 ? -6.385 -10.440 -12.725 1.00 84.12 184 TRP A N 1
ATOM 1460 C CA . TRP A 1 184 ? -6.570 -10.502 -11.278 1.00 84.12 184 TRP A CA 1
ATOM 1461 C C . TRP A 1 184 ? -7.872 -9.817 -10.844 1.00 84.12 184 TRP A C 1
ATOM 1463 O O . TRP A 1 184 ? -8.654 -10.427 -10.119 1.00 84.12 184 TRP A O 1
ATOM 1473 N N . PHE A 1 185 ? -8.157 -8.612 -11.349 1.00 85.44 185 PHE A N 1
ATOM 1474 C CA . PHE A 1 185 ? -9.423 -7.924 -11.068 1.00 85.44 185 PHE A CA 1
ATOM 1475 C C . PHE A 1 185 ? -10.648 -8.667 -11.607 1.00 85.44 185 PHE A C 1
ATOM 1477 O O . PHE A 1 185 ? -11.616 -8.824 -10.871 1.00 85.44 185 PHE A O 1
ATOM 1484 N N . ASP A 1 186 ? -10.588 -9.177 -12.839 1.00 87.94 186 ASP A N 1
ATOM 1485 C CA . ASP A 1 186 ? -11.664 -9.986 -13.435 1.00 87.94 186 ASP A CA 1
ATOM 1486 C C . ASP A 1 186 ? -11.958 -11.240 -12.590 1.00 87.94 186 ASP A C 1
ATOM 1488 O O . ASP A 1 186 ? -13.107 -11.605 -12.355 1.00 87.94 186 ASP A O 1
ATOM 1492 N N . THR A 1 187 ? -10.913 -11.872 -12.044 1.00 85.12 187 THR A N 1
ATOM 1493 C CA . THR A 1 187 ? -11.074 -13.025 -11.146 1.00 85.12 187 THR A CA 1
ATOM 1494 C C . THR A 1 187 ? -11.730 -12.629 -9.820 1.00 85.12 187 THR A C 1
ATOM 1496 O O . THR A 1 187 ? -12.582 -13.363 -9.323 1.00 85.12 187 THR A O 1
ATOM 1499 N N . ILE A 1 188 ? -11.355 -11.482 -9.243 1.00 85.38 188 ILE A N 1
ATOM 1500 C CA . ILE A 1 188 ? -11.977 -10.965 -8.016 1.00 85.38 188 ILE A CA 1
ATOM 1501 C C . ILE A 1 188 ? -13.458 -10.678 -8.237 1.00 85.38 188 ILE A C 1
ATOM 1503 O O . ILE A 1 188 ? -14.275 -11.148 -7.451 1.00 85.38 188 ILE A O 1
ATOM 1507 N N . GLU A 1 189 ? -13.798 -9.972 -9.313 1.00 86.50 189 GLU A N 1
ATOM 1508 C CA . GLU A 1 189 ? -15.182 -9.635 -9.653 1.00 86.50 189 GLU A CA 1
ATOM 1509 C C . GLU A 1 189 ? -16.033 -10.905 -9.796 1.00 86.50 189 GLU A C 1
ATOM 1511 O O . GLU A 1 189 ? -17.089 -11.018 -9.178 1.00 86.50 189 GLU A O 1
ATOM 1516 N N . GLN A 1 190 ? -15.521 -11.928 -10.490 1.00 86.62 190 GLN A N 1
ATOM 1517 C CA . GLN A 1 190 ? -16.200 -13.224 -10.609 1.00 86.62 190 GLN A CA 1
ATOM 1518 C C . GLN A 1 190 ? -16.419 -13.919 -9.256 1.00 86.62 190 GLN A C 1
ATOM 1520 O O . GLN A 1 190 ? -17.454 -14.555 -9.048 1.00 86.62 190 GLN A O 1
ATOM 1525 N N . ILE A 1 191 ? -15.456 -13.834 -8.334 1.00 83.75 191 ILE A N 1
ATOM 1526 C CA . ILE A 1 191 ? -15.590 -14.414 -6.991 1.00 83.75 191 ILE A CA 1
ATOM 1527 C C . ILE A 1 191 ? -16.639 -13.644 -6.179 1.00 83.75 191 ILE A C 1
ATOM 1529 O O . ILE A 1 191 ? -17.492 -14.271 -5.549 1.00 83.75 191 ILE A O 1
ATOM 1533 N N . GLU A 1 192 ? -16.600 -12.312 -6.200 1.00 85.81 192 GLU A N 1
ATOM 1534 C CA . GLU A 1 192 ? -17.558 -11.456 -5.489 1.00 85.81 192 GLU A CA 1
ATOM 1535 C C . GLU A 1 192 ? -18.991 -11.641 -6.016 1.00 85.81 192 GLU A C 1
ATOM 1537 O O . GLU A 1 192 ? -19.927 -11.756 -5.219 1.00 85.81 192 GLU A O 1
ATOM 1542 N N . ASP A 1 193 ? -19.162 -11.786 -7.333 1.00 87.19 193 ASP A N 1
ATOM 1543 C CA . ASP A 1 193 ? -20.447 -12.086 -7.973 1.00 87.19 193 ASP A CA 1
ATOM 1544 C C . ASP A 1 193 ? -21.030 -13.432 -7.514 1.00 87.19 193 ASP A C 1
ATOM 1546 O O . ASP A 1 193 ? -22.234 -13.551 -7.265 1.00 87.19 193 ASP A O 1
ATOM 1550 N N . VAL A 1 194 ? -20.185 -14.462 -7.384 1.00 86.69 194 VAL A N 1
ATOM 1551 C CA . VAL A 1 194 ? -20.608 -15.799 -6.933 1.00 86.69 194 VAL A CA 1
ATOM 1552 C C . VAL A 1 194 ? -20.927 -15.816 -5.439 1.00 86.69 194 VAL A C 1
ATOM 1554 O O . VAL A 1 194 ? -21.867 -16.496 -5.018 1.00 86.69 194 VAL A O 1
ATOM 1557 N N . LEU A 1 195 ? -20.142 -15.101 -4.631 1.00 82.50 195 LEU A N 1
ATOM 1558 C CA . LEU A 1 195 ? -20.233 -15.134 -3.171 1.00 82.50 195 LEU A CA 1
ATOM 1559 C C . LEU A 1 195 ? -21.172 -14.074 -2.575 1.00 82.50 195 LEU A C 1
ATOM 1561 O O . LEU A 1 195 ? -21.403 -14.115 -1.370 1.00 82.50 195 LEU A O 1
ATOM 1565 N N . ALA A 1 196 ? -21.728 -13.181 -3.401 1.00 78.44 196 ALA A N 1
ATOM 1566 C CA . ALA A 1 196 ? -22.837 -12.264 -3.130 1.00 78.44 196 ALA A CA 1
ATOM 1567 C C . ALA A 1 196 ? -22.901 -11.717 -1.686 1.00 78.44 196 ALA A C 1
ATOM 1569 O O . ALA A 1 196 ? -23.557 -12.279 -0.808 1.00 78.44 196 ALA A O 1
ATOM 1570 N N . GLY A 1 197 ? -22.266 -10.563 -1.462 1.00 80.00 197 GLY A N 1
ATOM 1571 C CA . GLY A 1 197 ? -22.220 -9.877 -0.160 1.00 80.00 197 GLY A CA 1
ATOM 1572 C C . GLY A 1 197 ? -20.914 -10.084 0.612 1.00 80.00 197 GLY A C 1
ATOM 1573 O O . GLY A 1 197 ? -20.671 -9.389 1.596 1.00 80.00 197 GLY A O 1
ATOM 1574 N N . LEU A 1 198 ? -20.057 -10.988 0.136 1.00 86.50 198 LEU A N 1
ATOM 1575 C CA . LEU A 1 198 ? -18.666 -11.131 0.559 1.00 86.50 198 LEU A CA 1
ATOM 1576 C C . LEU A 1 198 ? -17.757 -10.320 -0.372 1.00 86.50 198 LEU A C 1
ATOM 1578 O O . LEU A 1 198 ? -17.831 -10.477 -1.588 1.00 86.50 198 LEU A O 1
ATOM 1582 N N . LYS A 1 199 ? -16.889 -9.486 0.201 1.00 90.19 199 LYS A N 1
ATOM 1583 C CA . LYS A 1 199 ? -15.878 -8.711 -0.530 1.00 90.19 199 LYS A CA 1
ATOM 1584 C C . LYS A 1 199 ? -14.529 -9.415 -0.463 1.00 90.19 199 LYS A C 1
ATOM 1586 O O . LYS A 1 199 ? -14.120 -9.810 0.624 1.00 90.19 199 LYS A O 1
ATOM 1591 N N . VAL A 1 200 ? -13.801 -9.539 -1.567 1.00 89.44 200 VAL A N 1
ATOM 1592 C CA . VAL A 1 200 ? -12.427 -10.060 -1.553 1.00 89.44 200 VAL A CA 1
ATOM 1593 C C . VAL A 1 200 ? -11.489 -8.967 -1.043 1.00 89.44 200 VAL A C 1
ATOM 1595 O O . VAL A 1 200 ? -11.401 -7.880 -1.610 1.00 89.44 200 VAL A O 1
ATOM 1598 N N . ILE A 1 201 ? -10.772 -9.252 0.044 1.00 89.44 201 ILE A N 1
ATOM 1599 C CA . ILE A 1 201 ? -9.811 -8.318 0.657 1.00 89.44 201 ILE A CA 1
ATOM 1600 C C . ILE A 1 201 ? -8.356 -8.712 0.391 1.00 89.44 201 ILE A C 1
ATOM 1602 O O . ILE A 1 201 ? -7.473 -7.858 0.426 1.00 89.44 201 ILE A O 1
ATOM 1606 N N . ALA A 1 202 ? -8.093 -9.985 0.089 1.00 88.00 202 ALA A N 1
ATOM 1607 C CA . ALA A 1 202 ? -6.810 -10.430 -0.441 1.00 88.00 202 ALA A CA 1
ATOM 1608 C C . ALA A 1 202 ? -6.982 -11.719 -1.246 1.00 88.00 202 ALA A C 1
ATOM 1610 O O . ALA A 1 202 ? -7.768 -12.590 -0.881 1.00 88.00 202 ALA A O 1
ATOM 1611 N N . PHE A 1 203 ? -6.200 -11.863 -2.311 1.00 84.38 203 PHE A N 1
ATOM 1612 C CA . PHE A 1 203 ? -6.167 -13.076 -3.116 1.00 84.38 203 PHE A CA 1
ATOM 1613 C C . PHE A 1 203 ? -4.720 -13.393 -3.489 1.00 84.38 203 PHE A C 1
ATOM 1615 O O . PHE A 1 203 ? -4.092 -12.646 -4.242 1.00 84.38 203 PHE A O 1
ATOM 1622 N N . THR A 1 204 ? -4.184 -14.462 -2.902 1.00 82.06 204 THR A N 1
ATOM 1623 C CA . THR A 1 204 ? -2.856 -15.017 -3.198 1.00 82.06 204 THR A CA 1
ATOM 1624 C C . THR A 1 204 ? -3.010 -16.331 -3.965 1.00 82.06 204 THR A C 1
ATOM 1626 O O . THR A 1 204 ? -4.127 -16.804 -4.156 1.00 82.06 204 THR A O 1
ATOM 1629 N N . GLU A 1 205 ? -1.904 -16.945 -4.401 1.00 77.25 205 GLU A N 1
ATOM 1630 C CA . GLU A 1 205 ? -1.930 -18.161 -5.237 1.00 77.25 205 GLU A CA 1
ATOM 1631 C C . GLU A 1 205 ? -2.824 -19.280 -4.677 1.00 77.25 205 GLU A C 1
ATOM 1633 O O . GLU A 1 205 ? -3.502 -19.959 -5.446 1.00 77.25 205 GLU A O 1
ATOM 1638 N N . ASN A 1 206 ? -2.872 -19.429 -3.347 1.00 84.94 206 ASN A N 1
ATOM 1639 C CA . ASN A 1 206 ? -3.570 -20.536 -2.688 1.00 84.94 206 ASN A CA 1
ATOM 1640 C C . ASN A 1 206 ? -4.604 -20.086 -1.647 1.00 84.94 206 ASN A C 1
ATOM 1642 O O . ASN A 1 206 ? -5.253 -20.938 -1.042 1.00 84.94 206 ASN A O 1
ATOM 1646 N N . CYS A 1 207 ? -4.760 -18.782 -1.404 1.00 87.25 207 CYS A N 1
ATOM 1647 C CA . CYS A 1 207 ? -5.644 -18.281 -0.354 1.00 87.25 207 CYS A CA 1
ATOM 1648 C C . CYS A 1 207 ? -6.519 -17.129 -0.849 1.00 87.25 207 CYS A C 1
ATOM 1650 O O . CYS A 1 207 ? -6.029 -16.158 -1.424 1.00 87.25 207 CYS A O 1
ATOM 1652 N N . ILE A 1 208 ? -7.809 -17.200 -0.535 1.00 88.50 208 ILE A N 1
ATOM 1653 C CA . ILE A 1 208 ? -8.780 -16.126 -0.739 1.00 88.50 208 ILE A CA 1
ATOM 1654 C C . ILE A 1 208 ? -9.200 -15.625 0.645 1.00 88.50 208 ILE A C 1
ATOM 1656 O O . ILE A 1 208 ? -9.750 -16.389 1.437 1.00 88.50 208 ILE A O 1
ATOM 1660 N N . ARG A 1 209 ? -8.946 -14.350 0.943 1.00 91.12 209 ARG A N 1
ATOM 1661 C CA . ARG A 1 209 ? -9.470 -13.659 2.129 1.00 91.12 209 ARG A CA 1
ATOM 1662 C C . ARG A 1 209 ? -10.670 -12.820 1.724 1.00 91.12 209 ARG A C 1
ATOM 1664 O O . ARG A 1 209 ? -10.577 -12.008 0.801 1.00 91.12 209 ARG A O 1
ATOM 1671 N N . LEU A 1 210 ? -11.774 -12.999 2.433 1.00 90.88 210 LEU A N 1
ATOM 1672 C CA . LEU A 1 210 ? -13.049 -12.338 2.187 1.00 90.88 210 LEU A CA 1
ATOM 1673 C C . LEU A 1 210 ? -13.507 -11.605 3.449 1.00 90.88 210 LEU A C 1
ATOM 1675 O O . LEU A 1 210 ? -13.241 -12.070 4.553 1.00 90.88 210 LEU A O 1
ATOM 1679 N N . SER A 1 211 ? -14.248 -10.512 3.294 1.00 90.19 211 SER A N 1
ATOM 1680 C CA . SER A 1 211 ? -14.936 -9.834 4.390 1.00 90.19 211 SER A CA 1
ATOM 1681 C C . SER A 1 211 ? -16.448 -9.821 4.171 1.00 90.19 211 SER A C 1
ATOM 1683 O O . SER 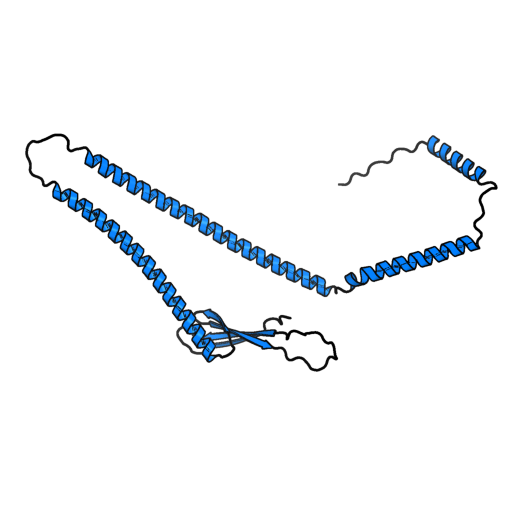A 1 211 ? -16.924 -9.521 3.076 1.00 90.19 211 SER A O 1
ATOM 1685 N N . LEU A 1 212 ? -17.208 -10.105 5.225 1.00 88.50 212 LEU A N 1
ATOM 1686 C CA . LEU A 1 212 ? -18.659 -9.955 5.283 1.00 88.50 212 LEU A CA 1
ATOM 1687 C C . LEU A 1 212 ? -19.005 -8.904 6.325 1.00 88.50 212 LEU A C 1
ATOM 1689 O O . LEU A 1 212 ? -18.630 -9.033 7.486 1.00 88.50 212 LEU A O 1
ATOM 1693 N N . GLN A 1 213 ? -19.780 -7.910 5.926 1.00 85.56 213 GLN A N 1
ATOM 1694 C CA . GLN A 1 213 ? -20.281 -6.899 6.840 1.00 85.56 213 GLN A CA 1
ATOM 1695 C C . GLN A 1 213 ? -21.705 -7.264 7.277 1.00 85.56 213 GLN A C 1
ATOM 1697 O O . GLN A 1 213 ? -22.590 -7.429 6.436 1.00 85.56 213 GLN A O 1
ATOM 1702 N N . THR A 1 214 ? -21.937 -7.406 8.581 1.00 82.31 214 THR A N 1
ATOM 1703 C CA . THR A 1 214 ? -23.266 -7.652 9.157 1.00 82.31 214 THR A CA 1
ATOM 1704 C C . THR A 1 214 ? -23.622 -6.579 10.182 1.00 82.31 214 THR A C 1
ATOM 1706 O O . THR A 1 214 ? -22.759 -5.882 10.707 1.00 82.31 214 THR A O 1
ATOM 1709 N N . TYR A 1 215 ? -24.915 -6.408 10.455 1.00 81.31 215 TYR A N 1
ATOM 1710 C CA . TYR A 1 215 ? -25.392 -5.477 11.478 1.00 81.31 215 TYR A CA 1
ATOM 1711 C C . TYR A 1 215 ? -25.677 -6.230 12.771 1.00 81.31 215 TYR A C 1
ATOM 1713 O O . TYR A 1 215 ? -26.310 -7.291 12.744 1.00 81.31 215 TYR A O 1
ATOM 1721 N N . VAL A 1 216 ? -25.274 -5.660 13.906 1.00 75.62 216 VAL A N 1
ATOM 1722 C CA . VAL A 1 216 ? -25.581 -6.244 15.212 1.00 75.62 216 VAL A CA 1
ATOM 1723 C C . VAL A 1 216 ? -27.084 -6.091 15.487 1.00 75.62 216 VAL A C 1
ATOM 1725 O O . VAL A 1 216 ? -27.611 -4.972 15.453 1.00 75.62 216 VAL A O 1
ATOM 1728 N N . PRO A 1 217 ? -27.817 -7.186 15.768 1.00 64.00 217 PRO A N 1
ATOM 1729 C CA . PRO A 1 217 ? -29.229 -7.093 16.109 1.00 64.00 217 PRO A CA 1
ATOM 1730 C C . PRO A 1 217 ? -29.406 -6.265 17.384 1.00 64.00 217 PRO A C 1
ATOM 1732 O O . PRO A 1 217 ? -28.848 -6.597 18.431 1.00 64.00 217 PRO A O 1
ATOM 1735 N N . LYS A 1 218 ? -30.212 -5.199 17.320 1.00 64.19 218 LYS A N 1
ATOM 1736 C CA . LYS A 1 218 ? -30.579 -4.426 18.512 1.00 64.19 218 LYS A CA 1
ATOM 1737 C C . LYS A 1 218 ? -31.351 -5.350 19.459 1.00 64.19 218 LYS A C 1
ATOM 1739 O O . LYS A 1 218 ? -32.440 -5.812 19.122 1.00 64.19 218 LYS A O 1
ATOM 1744 N N . LEU A 1 219 ? -30.785 -5.642 20.630 1.00 55.16 219 LEU A N 1
ATOM 1745 C CA . LEU A 1 219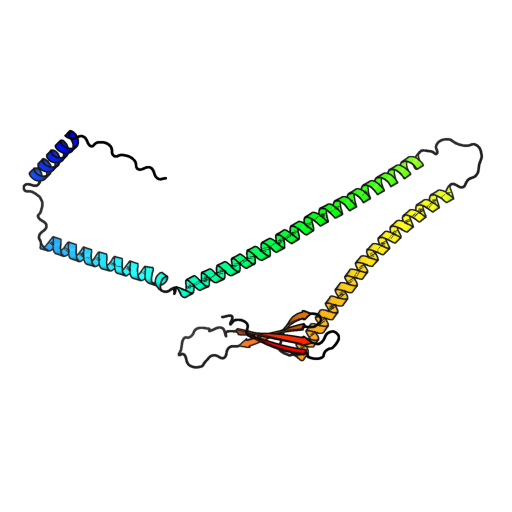 ? -31.479 -6.382 21.680 1.00 55.16 219 LEU A CA 1
ATOM 1746 C C . LEU A 1 219 ? -32.638 -5.507 22.183 1.00 55.16 219 LEU A C 1
ATOM 1748 O O . LEU A 1 219 ? -32.421 -4.546 22.920 1.00 55.16 219 LEU A O 1
ATOM 1752 N N . GLU A 1 220 ? -33.869 -5.802 21.760 1.00 48.88 220 GLU A N 1
ATOM 1753 C CA . GLU A 1 220 ? -35.068 -5.128 22.266 1.00 48.88 220 GLU A CA 1
ATOM 1754 C C . GLU A 1 220 ? -35.228 -5.428 23.766 1.00 48.88 220 GLU A C 1
ATOM 1756 O O . GLU A 1 220 ? -35.761 -6.461 24.168 1.00 48.88 220 GLU A O 1
ATOM 1761 N N . GLY A 1 221 ? -34.718 -4.529 24.612 1.00 50.53 221 GLY A N 1
ATOM 1762 C CA . GLY A 1 221 ? -34.781 -4.681 26.066 1.00 50.53 221 GLY A CA 1
ATOM 1763 C C . GLY A 1 221 ? -34.453 -3.433 26.888 1.00 50.53 221 GLY A C 1
ATOM 1764 O O . GLY A 1 221 ? -34.914 -3.341 28.025 1.00 50.53 221 GLY A O 1
ATOM 1765 N N . SER A 1 222 ? -33.732 -2.443 26.353 1.00 45.81 222 SER A N 1
ATOM 1766 C CA . SER A 1 222 ? -33.456 -1.190 27.068 1.00 45.81 222 SER A CA 1
ATOM 1767 C C . SER A 1 222 ? -34.366 -0.055 26.591 1.00 45.81 222 SER A C 1
ATOM 1769 O O . SER A 1 222 ? -34.560 0.209 25.408 1.00 45.81 222 SER A O 1
ATOM 1771 N N . GLN A 1 223 ? -35.017 0.570 27.565 1.00 45.03 223 GLN A N 1
ATOM 1772 C CA . GLN A 1 223 ? -36.059 1.569 27.395 1.00 45.03 223 GLN A CA 1
ATOM 1773 C C . GLN A 1 223 ? -35.518 2.873 26.794 1.00 45.03 223 GLN A C 1
ATOM 1775 O O . GLN A 1 223 ? -34.547 3.425 27.291 1.00 45.03 223 GLN A O 1
ATOM 1780 N N . LYS A 1 224 ? -36.259 3.396 25.808 1.00 50.72 224 LYS A N 1
ATOM 1781 C CA . LYS A 1 224 ? -36.526 4.825 25.561 1.00 50.72 224 LYS A CA 1
ATOM 1782 C C . LYS A 1 224 ? -35.375 5.794 25.870 1.00 50.72 224 LYS A C 1
ATOM 1784 O O . LYS A 1 224 ? -35.444 6.500 26.872 1.00 50.72 224 LYS A O 1
ATOM 1789 N N . ILE A 1 225 ? -34.434 5.941 24.945 1.00 50.16 225 ILE A N 1
ATOM 1790 C CA . ILE A 1 225 ? -33.800 7.238 24.692 1.00 50.16 225 ILE A CA 1
ATOM 1791 C C . ILE A 1 225 ? -33.780 7.433 23.178 1.00 50.16 225 ILE A C 1
ATOM 1793 O O . ILE A 1 225 ? -33.450 6.527 22.417 1.00 50.16 225 ILE A O 1
ATOM 1797 N N . GLU A 1 226 ? -34.253 8.600 22.766 1.00 47.31 226 GLU A N 1
ATOM 1798 C CA . GLU A 1 226 ? -34.343 9.095 21.396 1.00 47.31 226 GLU A CA 1
ATOM 1799 C C . GLU A 1 226 ? -32.949 9.532 20.919 1.00 47.31 226 GLU A C 1
ATOM 1801 O O . GLU A 1 226 ? -32.757 10.660 20.488 1.00 47.31 226 GLU A O 1
ATOM 1806 N N . ASP A 1 227 ? -31.964 8.641 21.045 1.00 46.72 227 ASP A N 1
ATOM 1807 C CA . ASP A 1 227 ? -30.659 8.809 20.423 1.00 46.72 227 ASP A CA 1
ATOM 1808 C C . ASP A 1 227 ? -30.687 8.089 19.080 1.00 46.72 227 ASP A C 1
ATOM 1810 O O . ASP A 1 227 ? -31.181 6.963 18.945 1.00 46.72 227 ASP A O 1
ATOM 1814 N N . ILE A 1 228 ? -30.178 8.761 18.054 1.00 52.66 228 ILE A N 1
ATOM 1815 C CA . ILE A 1 228 ? -29.931 8.176 16.741 1.00 52.66 228 ILE A CA 1
ATOM 1816 C C . ILE A 1 228 ? -28.783 7.176 16.936 1.00 52.66 228 ILE A C 1
ATOM 1818 O O . ILE A 1 228 ? -27.626 7.499 16.713 1.00 52.66 228 ILE A O 1
ATOM 1822 N N . ILE A 1 229 ? -29.092 5.979 17.443 1.00 57.84 229 ILE A N 1
ATOM 1823 C CA . ILE A 1 229 ? -28.110 4.906 17.607 1.00 57.84 229 ILE A CA 1
ATOM 1824 C C . ILE A 1 229 ? -27.820 4.372 16.208 1.00 57.84 229 ILE A C 1
ATOM 1826 O O . ILE A 1 229 ? -28.626 3.601 15.652 1.00 57.84 229 ILE A O 1
ATOM 1830 N N . GLU A 1 230 ? -26.698 4.829 15.656 1.00 58.84 230 GLU A N 1
ATOM 1831 C CA . GLU A 1 230 ? -26.066 4.278 14.465 1.00 58.84 230 GLU A CA 1
ATOM 1832 C C . GLU A 1 230 ? -25.952 2.752 14.646 1.00 58.84 230 GLU A C 1
ATOM 1834 O O . GLU A 1 230 ? -25.595 2.276 15.728 1.00 58.84 230 GLU A O 1
ATOM 1839 N N . PRO A 1 231 ? -26.435 1.945 13.686 1.00 63.47 231 PRO A N 1
ATOM 1840 C CA . PRO A 1 231 ? -26.405 0.499 13.830 1.00 63.47 231 PRO A CA 1
ATOM 1841 C C . PRO A 1 231 ? -24.950 0.032 13.846 1.00 63.47 231 PRO A C 1
ATOM 1843 O O . PRO A 1 231 ? -24.259 0.188 12.844 1.00 63.47 231 PRO A O 1
ATOM 1846 N N . SER A 1 232 ? -24.512 -0.562 14.958 1.00 69.38 232 SER A N 1
ATOM 1847 C CA . SER A 1 232 ? -23.164 -1.111 15.067 1.00 69.38 232 SER A CA 1
ATOM 1848 C C . SER A 1 232 ? -22.951 -2.208 14.029 1.00 69.38 232 SER A C 1
ATOM 1850 O O . SER A 1 232 ? -23.814 -3.066 13.785 1.00 69.38 232 SER A O 1
ATOM 1852 N N . VAL A 1 233 ? -21.797 -2.134 13.380 1.00 76.06 233 VAL A N 1
ATOM 1853 C CA . VAL A 1 233 ? -21.457 -2.964 12.233 1.00 76.06 233 VAL A CA 1
ATOM 1854 C C . VAL A 1 233 ? -20.363 -3.944 12.637 1.00 76.06 233 VAL A C 1
ATOM 1856 O O . VAL A 1 233 ? -19.343 -3.557 13.202 1.00 76.06 233 VAL A O 1
ATOM 1859 N N . LEU A 1 234 ? -20.583 -5.223 12.348 1.00 80.94 234 LEU A N 1
ATOM 1860 C CA . LEU A 1 234 ? -19.648 -6.306 12.618 1.00 80.94 234 LEU A CA 1
ATOM 1861 C C . LEU A 1 234 ? -19.030 -6.776 11.301 1.00 80.94 234 LEU A C 1
ATOM 1863 O O . LEU A 1 234 ? -19.743 -7.115 10.354 1.00 80.94 234 LEU A O 1
ATOM 1867 N N . ASN A 1 235 ? -17.701 -6.800 11.235 1.00 83.44 235 ASN A N 1
ATOM 1868 C CA . ASN A 1 235 ? -16.978 -7.334 10.087 1.00 83.44 235 ASN A CA 1
ATOM 1869 C C . ASN A 1 235 ? -16.514 -8.757 10.404 1.00 83.44 235 ASN A C 1
ATOM 1871 O O . ASN A 1 235 ? -15.763 -8.984 11.348 1.00 83.44 235 ASN A O 1
ATOM 1875 N N . HIS A 1 236 ? -16.937 -9.721 9.598 1.00 85.94 236 HIS A N 1
ATOM 1876 C CA . HIS A 1 236 ? -16.433 -11.087 9.653 1.00 85.94 236 HIS A CA 1
ATOM 1877 C C . HIS A 1 236 ? -15.408 -11.286 8.553 1.00 85.94 236 HIS A C 1
ATOM 1879 O O . HIS A 1 236 ? -15.633 -10.874 7.416 1.00 85.94 236 HIS A O 1
ATOM 1885 N N . GLU A 1 237 ? -14.315 -11.961 8.873 1.00 90.38 237 GLU A N 1
ATOM 1886 C CA . GLU A 1 237 ? -13.306 -12.348 7.904 1.00 90.38 237 GLU A CA 1
ATOM 1887 C C . GLU A 1 237 ? -13.379 -13.855 7.642 1.00 90.38 237 GLU A C 1
ATOM 1889 O O . GLU A 1 237 ? -13.495 -14.659 8.568 1.00 90.38 237 GLU A O 1
ATOM 1894 N N . LEU A 1 238 ? -13.316 -14.241 6.369 1.00 89.56 238 LEU A N 1
ATOM 1895 C CA . LEU A 1 238 ? -13.272 -15.630 5.931 1.00 89.56 238 LEU A CA 1
ATOM 1896 C C . LEU A 1 238 ? -11.978 -15.877 5.158 1.00 89.56 238 LEU A C 1
ATOM 1898 O O . LEU A 1 238 ? -11.710 -15.198 4.167 1.00 89.56 238 LEU A O 1
ATOM 1902 N N . LEU A 1 239 ? -11.206 -16.877 5.569 1.00 90.56 239 LEU A N 1
ATOM 1903 C CA . LEU A 1 239 ? -10.030 -17.348 4.846 1.00 90.56 239 LEU A CA 1
ATOM 1904 C C . LEU A 1 239 ? -10.353 -18.694 4.196 1.00 90.56 239 LEU A C 1
ATOM 1906 O O . LEU A 1 239 ? -10.651 -19.667 4.884 1.00 90.56 239 LEU A O 1
ATOM 1910 N N . ILE A 1 240 ? -10.285 -18.748 2.870 1.00 88.50 240 ILE A N 1
ATOM 1911 C CA . ILE A 1 240 ? -10.445 -19.966 2.075 1.00 88.50 240 ILE A CA 1
ATOM 1912 C C . ILE A 1 240 ? -9.074 -20.358 1.537 1.00 88.50 240 ILE A C 1
ATOM 1914 O O . ILE A 1 240 ? -8.484 -19.617 0.754 1.00 88.50 240 ILE A O 1
ATOM 1918 N N . GLU A 1 241 ? -8.584 -21.534 1.914 1.00 88.38 241 GLU A N 1
ATOM 1919 C CA . GLU A 1 241 ? -7.372 -22.114 1.338 1.00 88.38 241 GLU A CA 1
ATOM 1920 C C . GLU A 1 241 ? -7.753 -23.139 0.262 1.00 88.38 241 GLU A C 1
ATOM 1922 O O . GLU A 1 241 ? -8.603 -24.012 0.480 1.00 88.38 241 GLU A O 1
ATOM 1927 N N . VAL A 1 242 ? -7.104 -23.066 -0.897 1.00 82.56 242 VAL A N 1
ATOM 1928 C CA . VAL A 1 242 ? -7.237 -24.022 -2.002 1.00 82.56 242 VAL A CA 1
ATOM 1929 C C . VAL A 1 242 ? -5.909 -24.731 -2.252 1.00 82.56 242 VAL A C 1
ATOM 1931 O O . VAL A 1 242 ? -4.830 -24.217 -1.964 1.00 82.56 242 VAL A O 1
ATOM 1934 N N . LEU A 1 243 ? -5.975 -25.962 -2.752 1.00 78.62 243 LEU A N 1
ATOM 1935 C CA . LEU A 1 243 ? -4.781 -26.719 -3.124 1.00 78.62 243 LEU A CA 1
ATOM 1936 C C . LEU A 1 243 ? -4.092 -26.077 -4.335 1.00 78.62 243 LEU A C 1
ATOM 1938 O O . LEU A 1 243 ? -4.723 -25.913 -5.375 1.00 78.62 243 LEU A O 1
ATOM 1942 N N . GLU A 1 244 ? -2.793 -25.804 -4.221 1.00 72.56 244 GLU A N 1
ATOM 1943 C CA . GLU A 1 244 ? -1.969 -25.166 -5.256 1.00 72.56 244 GLU A CA 1
ATOM 1944 C C . GLU A 1 244 ? -2.188 -25.762 -6.657 1.00 72.56 244 GLU A C 1
ATOM 1946 O O . GLU A 1 244 ? -2.147 -26.980 -6.857 1.00 72.56 244 GLU A O 1
ATOM 1951 N N . GLY A 1 245 ? -2.459 -24.896 -7.636 1.00 63.31 245 GLY A N 1
ATOM 1952 C CA . GLY A 1 245 ? -2.730 -25.297 -9.022 1.00 63.31 245 GLY A CA 1
ATOM 1953 C C . GLY A 1 245 ? -4.094 -25.964 -9.254 1.00 63.31 245 GLY A C 1
ATOM 1954 O O . GLY A 1 245 ? -4.383 -26.397 -10.371 1.00 63.31 245 GLY A O 1
ATOM 1955 N N . THR A 1 246 ? -4.951 -26.043 -8.235 1.00 61.97 246 THR A N 1
ATOM 1956 C CA . THR A 1 246 ? -6.315 -26.573 -8.327 1.00 61.97 246 THR A CA 1
ATOM 1957 C C . THR A 1 246 ? -7.306 -25.635 -7.630 1.00 61.97 246 THR A C 1
ATOM 1959 O O . THR A 1 246 ? -6.942 -24.874 -6.748 1.00 61.97 246 THR A O 1
ATOM 1962 N N . MET A 1 247 ? -8.590 -25.709 -7.979 1.00 67.19 247 MET A N 1
ATOM 1963 C CA . MET A 1 247 ? -9.658 -24.996 -7.252 1.00 67.19 247 MET A CA 1
ATOM 1964 C C . MET A 1 247 ? -10.322 -25.892 -6.195 1.00 67.19 247 MET A C 1
ATOM 1966 O O . MET A 1 247 ? -11.501 -25.746 -5.878 1.00 67.19 247 MET A O 1
ATOM 1970 N N . VAL A 1 248 ? -9.592 -26.893 -5.692 1.00 76.62 248 VAL A N 1
ATOM 1971 C CA . VAL A 1 248 ? -10.110 -27.821 -4.685 1.00 76.62 248 VAL A CA 1
ATOM 1972 C C . VAL A 1 248 ? -9.934 -27.201 -3.308 1.00 76.62 248 VAL A C 1
ATOM 1974 O O . VAL A 1 248 ? -8.820 -26.860 -2.909 1.00 76.62 248 VAL A O 1
ATOM 1977 N N . LEU A 1 249 ? -11.044 -27.097 -2.582 1.00 80.88 249 LEU A N 1
ATOM 1978 C CA . LEU A 1 249 ? -11.077 -26.578 -1.225 1.00 80.88 249 LEU A CA 1
ATOM 1979 C C . LEU A 1 249 ? -10.192 -27.414 -0.292 1.00 80.88 249 LEU A C 1
ATOM 1981 O O . LEU A 1 249 ? -10.365 -28.632 -0.195 1.00 80.88 249 LEU A O 1
ATOM 1985 N N . LYS A 1 250 ? -9.280 -26.747 0.417 1.00 87.12 250 LYS A N 1
ATOM 1986 C CA . LYS A 1 250 ? -8.410 -27.351 1.428 1.00 87.12 250 LYS A CA 1
ATOM 1987 C C . LYS A 1 250 ? -8.911 -27.056 2.840 1.00 87.12 250 LYS A C 1
ATOM 1989 O O . LYS A 1 250 ? -9.059 -27.987 3.630 1.00 87.12 250 LYS A O 1
ATOM 1994 N N . SER A 1 251 ? -9.192 -25.794 3.150 1.00 86.25 251 SER A N 1
ATOM 1995 C CA . SER A 1 251 ? -9.678 -25.365 4.465 1.00 86.25 251 SER A CA 1
ATOM 1996 C C . SER A 1 251 ? -10.497 -24.074 4.362 1.00 86.25 251 SER A C 1
ATOM 1998 O O . SER A 1 251 ? -10.394 -23.333 3.382 1.00 86.25 251 SER A O 1
ATOM 2000 N N . VAL A 1 252 ? -11.349 -23.841 5.364 1.00 87.50 252 VAL A N 1
ATOM 2001 C CA . VAL A 1 252 ? -12.084 -22.585 5.551 1.00 87.50 252 VAL A CA 1
ATOM 2002 C C . VAL A 1 252 ? -11.999 -22.206 7.020 1.00 87.50 252 VAL A C 1
ATOM 2004 O O . VAL A 1 252 ? -12.363 -23.012 7.879 1.00 87.50 252 VAL A O 1
ATOM 2007 N N . GLU A 1 253 ? -11.555 -20.989 7.298 1.00 87.94 253 GLU A N 1
ATOM 2008 C CA . GLU A 1 253 ? -11.485 -20.414 8.640 1.00 87.94 253 GLU A CA 1
ATOM 2009 C C . GLU A 1 253 ? -12.348 -19.151 8.698 1.00 87.94 253 GLU A C 1
ATOM 2011 O O . GLU A 1 253 ? -12.368 -18.363 7.753 1.00 87.94 253 GLU A O 1
ATOM 2016 N N . VAL A 1 254 ? -13.090 -18.983 9.795 1.00 84.81 254 VAL A N 1
ATOM 2017 C CA . VAL A 1 254 ? -13.951 -17.820 10.052 1.00 84.81 254 VAL A CA 1
ATOM 2018 C C . VAL A 1 254 ? -13.416 -17.117 11.291 1.00 84.81 254 VAL A C 1
ATOM 2020 O O . VAL A 1 254 ? -13.275 -17.754 12.337 1.00 84.81 254 VAL A O 1
ATOM 2023 N N . SER A 1 255 ? -13.185 -15.815 11.183 1.00 79.75 255 SER A N 1
ATOM 2024 C CA . SER A 1 255 ? -12.741 -14.956 12.278 1.00 79.75 255 SER A CA 1
ATOM 2025 C C . SER A 1 255 ? -13.698 -13.774 12.422 1.00 79.75 255 SER A C 1
ATOM 2027 O O . SER A 1 255 ? -14.134 -13.191 11.430 1.00 79.75 255 SER A O 1
ATOM 2029 N N . GLU A 1 256 ? -14.047 -13.411 13.654 1.00 69.94 256 GLU A N 1
ATOM 2030 C CA . GLU A 1 256 ? -14.769 -12.166 13.935 1.00 69.94 256 GLU A CA 1
ATOM 2031 C C . GLU A 1 256 ? -13.742 -11.045 14.126 1.00 69.94 256 GLU A C 1
ATOM 2033 O O . GLU A 1 256 ? -12.830 -11.182 14.942 1.00 69.94 256 GLU A O 1
ATOM 2038 N N . CYS A 1 257 ? -13.867 -9.958 13.363 1.00 58.50 257 CYS A N 1
ATOM 2039 C CA . CYS A 1 257 ? -13.132 -8.723 13.618 1.00 58.50 257 CYS A CA 1
ATOM 2040 C C . CYS A 1 257 ? -13.993 -7.778 14.462 1.00 58.50 257 CYS A C 1
ATOM 2042 O O . CYS A 1 257 ? -15.222 -7.849 14.434 1.00 58.50 257 CYS A O 1
ATOM 2044 N N . GLU A 1 258 ? -13.319 -6.923 15.231 1.00 57.44 258 GLU A N 1
ATOM 2045 C CA . GLU A 1 258 ? -13.880 -6.028 16.247 1.00 57.44 258 GLU A CA 1
ATOM 2046 C C . GLU A 1 258 ? -15.176 -5.310 15.841 1.00 57.44 258 GLU A C 1
ATOM 2048 O O . GLU A 1 258 ? -15.391 -4.929 14.687 1.00 57.44 258 GLU A O 1
ATOM 2053 N N . ILE A 1 259 ? -16.035 -5.096 16.842 1.00 54.66 259 ILE A N 1
ATOM 2054 C CA . ILE A 1 259 ? -17.236 -4.269 16.725 1.00 54.66 259 ILE A CA 1
ATOM 2055 C C . ILE A 1 259 ? -16.773 -2.823 16.542 1.00 54.66 259 ILE A C 1
ATOM 2057 O O . ILE A 1 259 ? -16.197 -2.252 17.467 1.00 54.66 259 ILE A O 1
ATOM 2061 N N . ILE A 1 260 ? -17.043 -2.232 15.377 1.00 54.44 260 ILE A N 1
ATOM 2062 C CA . ILE A 1 260 ? -16.821 -0.800 15.157 1.00 54.44 260 ILE A CA 1
ATOM 2063 C C . ILE A 1 260 ? -18.102 -0.079 15.619 1.00 54.44 260 ILE A C 1
ATOM 2065 O O . ILE A 1 260 ? -19.170 -0.363 15.055 1.00 54.44 260 ILE A O 1
ATOM 2069 N N . PRO A 1 261 ? -18.040 0.747 16.683 1.00 51.47 261 PRO A N 1
ATOM 2070 C CA . PRO A 1 261 ? -19.190 1.493 17.190 1.00 51.47 261 PRO A CA 1
ATOM 2071 C C . PRO A 1 261 ? -19.648 2.597 16.235 1.00 51.47 261 PRO A C 1
ATOM 2073 O O . PRO A 1 261 ? -18.799 3.146 15.495 1.00 51.47 261 PRO A O 1
#

Secondary structure (DSSP, 8-state):
---PPPPP---HHHHHHHHHHHHHHHHHTSS-S----HHHHHHHHHHHHHHHHHHHHHHHHHHTTTTTS-HHHHHHHHHHHHHHHHHHHHHHHHHHHHHHHHHHHHHHHHHHHHHHHHHHHHHHHHHHHHTTS--S---S----THHHHHHHHHHHHHHHHHHHHHHHHHHHHHHHHHHHHHHHHHHHHHHHHHHSSEEEEEE-SSEEEEEEEEEPP--TTS-------PPPEEEEEEEEEE-TTS--EEEEEEEEEEEE-